Protein AF-D0MW40-F1 (afdb_monomer_lite)

pLDDT: mean 71.04, std 15.35, range [34.25, 92.81]

Secondary structure (DSSP, 8-state):
-------EEEEEE-HHHH---SEEE--TTS-SSPPSTTSPPPSS-TTEE-TT-EEEEEE-EEEEEEEGGGSHHHHHHHHHHHHSTTSS----TT---HHHHHHHHT-PPPPHHHHHHHHHHHHHHHHHHHHHHHHHHHHHHH----TT-TTS-HHHHHHHHHHHHHHHTS-TTHHHHHHHHHHHHHT--S--EEE--HHHHTSSEEEEEP-TT-HHHHHHHHT-

Radius of gyration: 28.5 Å; chains: 1; bounding box: 68×59×79 Å

InterPro domains:
  IPR008250 P-type ATPase, A domain superfamily [SSF81653] (9-79)
  IPR023298 P-type ATPase, transmembrane domain superfamily [SSF81665] (104-187)
  IPR059000 P-type ATPase, A domain [PF00122] (11-81)

Organism: Phytophthora infestans (strain T30-4) (NCBI:txid403677)

Foldseek 3Di:
DQPAWDWFQWWKQPCVQPVDRDIQTADCPFDPDPDDDDDPDDSDGSQKDAFPIATPDTWGKFFFLDAALRGPVNVVVVVVCVVVVPPDDPDDPPPPDVVVVVVVVPPPPQDPVSVVLVVVQVVQLVVLVVVLVVQLVVQVVVLDCDPPDNPDPSNVVSNVVSVVSSVVSRPPCSVVVVVVVVVVVVPPLDGDMDIDHNVVSNGRTMTGGHHSPCPPVSS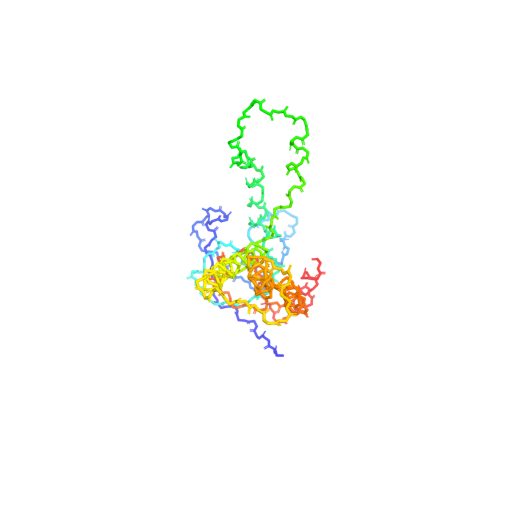VSSVD

Sequence (224 aa):
MTVRSRCVDLKCNEMLLTGDSEDVPKKYNAPIHPAGAGKPAKLTASNMVFSSTTITAGNARGIVVETGMNTRVGSIAALLQAKSGTDASAENKWTRNPLGGCIAKHRPKLTPLQRALHSIEYVMGLIAVGVAILVFIVGMIRGNEDPRHPDRPTCLTMIMAAVSVAVSAVPKGLPMVVTICLSSGMHADKPLYLTISDSVLQGNVLVALCHDDYQPELTNMCSR

Structure (mmCIF, N/CA/C/O backbone):
data_AF-D0MW40-F1
#
_entry.id   AF-D0MW40-F1
#
loop_
_atom_site.group_PDB
_atom_site.id
_atom_site.type_symbol
_atom_site.label_atom_id
_atom_site.label_alt_id
_atom_site.label_comp_id
_atom_site.label_asym_id
_atom_site.label_entity_id
_atom_site.label_seq_id
_atom_site.pdbx_PDB_ins_code
_atom_site.Cartn_x
_atom_site.Cartn_y
_atom_site.Cartn_z
_atom_site.occupancy
_atom_site.B_iso_or_equiv
_atom_site.auth_seq_id
_atom_site.auth_comp_id
_atom_site.auth_asym_id
_atom_site.auth_atom_id
_atom_site.pdbx_PDB_model_num
ATOM 1 N N . MET A 1 1 ? 18.114 -21.149 -3.984 1.00 36.22 1 MET A N 1
ATOM 2 C CA . MET A 1 1 ? 17.113 -21.321 -5.059 1.00 36.22 1 MET A CA 1
ATOM 3 C C . MET A 1 1 ? 17.613 -20.509 -6.243 1.00 36.22 1 MET A C 1
ATOM 5 O O . MET A 1 1 ? 17.546 -19.291 -6.191 1.00 36.22 1 MET A O 1
ATOM 9 N N . THR A 1 2 ? 18.249 -21.151 -7.223 1.00 37.53 2 THR A N 1
ATOM 10 C CA . THR A 1 2 ? 18.893 -20.469 -8.357 1.00 37.53 2 THR A CA 1
ATOM 11 C C . THR A 1 2 ? 17.808 -19.901 -9.269 1.00 37.53 2 THR A C 1
ATOM 13 O O . THR A 1 2 ? 17.129 -20.641 -9.983 1.00 37.53 2 THR A O 1
ATOM 16 N N . VAL A 1 3 ? 17.565 -18.594 -9.178 1.00 46.62 3 VAL A N 1
ATOM 17 C CA . VAL A 1 3 ? 16.609 -17.901 -10.041 1.00 46.62 3 VAL A CA 1
ATOM 18 C C . VAL A 1 3 ? 17.276 -17.750 -11.400 1.00 46.62 3 VAL A C 1
ATOM 20 O O . VAL A 1 3 ? 18.003 -16.794 -11.592 1.00 46.62 3 VAL A O 1
ATOM 23 N N . ARG A 1 4 ? 17.032 -18.678 -12.336 1.00 49.88 4 ARG A N 1
ATOM 24 C CA . ARG A 1 4 ? 17.406 -18.466 -13.744 1.00 49.88 4 ARG A CA 1
ATOM 25 C C . ARG A 1 4 ? 16.769 -17.166 -14.222 1.00 49.88 4 ARG A C 1
ATOM 27 O O . ARG A 1 4 ? 15.532 -17.096 -14.318 1.00 49.88 4 ARG A O 1
ATOM 34 N N . SER A 1 5 ? 17.587 -16.159 -14.508 1.00 54.47 5 SER A N 1
ATOM 35 C CA . SER A 1 5 ? 17.140 -14.986 -15.246 1.00 54.47 5 SER A CA 1
ATOM 36 C C . SER A 1 5 ? 16.538 -15.435 -16.580 1.00 54.47 5 SER A C 1
ATOM 38 O O . SER A 1 5 ? 17.186 -16.073 -17.407 1.00 54.47 5 SER A O 1
ATOM 40 N N . ARG A 1 6 ? 15.251 -15.146 -16.773 1.00 64.19 6 ARG A N 1
ATOM 41 C CA . ARG A 1 6 ? 14.551 -15.328 -18.046 1.00 64.19 6 ARG A CA 1
ATOM 42 C C . ARG A 1 6 ? 14.115 -13.950 -18.495 1.00 64.19 6 ARG A C 1
ATOM 44 O O . ARG A 1 6 ? 13.109 -13.475 -17.990 1.00 64.19 6 ARG A O 1
ATOM 51 N N . CYS A 1 7 ? 14.880 -13.320 -19.381 1.00 69.75 7 CYS A N 1
ATOM 52 C CA . CYS A 1 7 ? 14.456 -12.165 -20.167 1.00 69.75 7 CYS A CA 1
ATOM 53 C C . CYS A 1 7 ? 14.402 -12.617 -21.627 1.00 69.75 7 CYS A C 1
ATOM 55 O O . CYS A 1 7 ? 15.442 -12.832 -22.245 1.00 69.75 7 CYS A O 1
ATOM 57 N N . VAL A 1 8 ? 13.195 -12.817 -22.147 1.00 81.75 8 VAL A N 1
ATOM 58 C CA . VAL A 1 8 ? 12.945 -13.344 -23.493 1.00 81.75 8 VAL A CA 1
ATOM 59 C C . VAL A 1 8 ? 12.174 -12.288 -24.269 1.00 81.75 8 VAL A C 1
ATOM 61 O O . VAL A 1 8 ? 11.034 -11.998 -23.911 1.00 81.75 8 VAL A O 1
ATOM 64 N N . ASP A 1 9 ? 12.826 -11.697 -25.275 1.00 85.06 9 ASP A N 1
ATOM 65 C CA . ASP A 1 9 ? 12.270 -10.705 -26.210 1.00 85.06 9 ASP A CA 1
ATOM 66 C C . ASP A 1 9 ? 11.448 -9.581 -25.558 1.00 85.06 9 ASP A C 1
ATOM 68 O O . ASP A 1 9 ? 10.441 -9.132 -26.107 1.00 85.06 9 ASP A O 1
ATOM 72 N N . LEU A 1 10 ? 11.875 -9.120 -24.374 1.00 87.62 10 LEU A N 1
ATOM 73 C CA . LEU A 1 10 ? 11.166 -8.077 -23.640 1.00 87.62 10 LEU A CA 1
ATOM 74 C C . LEU A 1 10 ? 11.204 -6.754 -24.413 1.00 87.62 10 LEU A C 1
ATOM 76 O O . LEU A 1 10 ? 12.279 -6.229 -24.722 1.00 87.62 10 LEU A O 1
ATOM 80 N N . LYS A 1 11 ? 10.026 -6.192 -24.666 1.00 89.69 11 LYS A N 1
ATOM 81 C CA . LYS A 1 11 ? 9.832 -4.860 -25.238 1.00 89.69 11 LYS A CA 1
ATOM 82 C C . LYS A 1 11 ? 8.884 -4.067 -24.357 1.00 89.69 11 LYS A C 1
ATOM 84 O O . LYS A 1 11 ? 7.898 -4.607 -23.851 1.00 89.69 11 LYS A O 1
ATOM 89 N N . CYS A 1 12 ? 9.202 -2.793 -24.174 1.00 88.38 12 CYS A N 1
ATOM 90 C CA . CYS A 1 12 ? 8.393 -1.882 -23.383 1.00 88.38 12 CYS A CA 1
ATOM 91 C C . CYS A 1 12 ? 8.125 -0.606 -24.174 1.00 88.38 12 CYS A C 1
ATOM 93 O O . CYS A 1 12 ? 9.036 -0.057 -24.794 1.00 88.38 12 CYS A O 1
ATOM 95 N N . ASN A 1 13 ? 6.896 -0.115 -24.089 1.00 89.19 13 ASN A N 1
ATOM 96 C CA . ASN A 1 13 ? 6.525 1.207 -24.552 1.00 89.19 13 ASN A CA 1
ATOM 97 C C . ASN A 1 13 ? 6.800 2.222 -23.434 1.00 89.19 13 ASN A C 1
ATOM 99 O O . ASN A 1 13 ? 6.290 2.087 -22.315 1.00 89.19 13 ASN A O 1
ATOM 103 N N . GLU A 1 14 ? 7.634 3.220 -23.732 1.00 88.25 14 GLU A N 1
ATOM 104 C CA . GLU A 1 14 ? 8.100 4.228 -22.771 1.00 88.25 14 GLU A CA 1
ATOM 105 C C . GLU A 1 14 ? 7.503 5.622 -23.021 1.00 88.25 14 GLU A C 1
ATOM 107 O O . GLU A 1 14 ? 8.021 6.615 -22.503 1.00 88.25 14 GLU A O 1
ATOM 112 N N . MET A 1 15 ? 6.384 5.701 -23.753 1.00 85.88 15 MET A N 1
ATOM 113 C CA . MET A 1 15 ? 5.737 6.957 -24.159 1.00 85.88 15 MET A CA 1
ATOM 114 C C . MET A 1 15 ? 5.449 7.899 -22.986 1.00 85.88 15 MET A C 1
ATOM 116 O O . MET A 1 15 ? 5.591 9.110 -23.123 1.00 85.88 15 MET A O 1
ATOM 120 N N . LEU A 1 16 ? 5.095 7.370 -21.811 1.00 80.62 16 LEU A N 1
ATOM 121 C CA . LEU A 1 16 ? 4.818 8.197 -20.630 1.00 80.62 16 LEU A CA 1
ATOM 122 C C . LEU A 1 16 ? 6.071 8.852 -20.023 1.00 80.62 16 LEU A C 1
ATOM 124 O O . LEU A 1 16 ? 5.936 9.798 -19.249 1.00 80.62 16 LEU A O 1
ATOM 128 N N . LEU A 1 17 ? 7.274 8.364 -20.345 1.00 76.62 17 LEU A N 1
ATOM 129 C CA . LEU A 1 17 ? 8.539 8.883 -19.814 1.00 76.62 17 LEU A CA 1
ATOM 130 C C . LEU A 1 17 ? 9.335 9.683 -20.842 1.00 76.62 17 LEU A C 1
ATOM 132 O O . LEU A 1 17 ? 9.926 10.699 -20.477 1.00 76.62 17 LEU A O 1
ATOM 136 N N . THR A 1 18 ? 9.400 9.217 -22.090 1.00 80.06 18 THR A N 1
ATOM 137 C CA . THR A 1 18 ? 10.210 9.864 -23.138 1.00 80.06 18 THR A CA 1
ATOM 138 C C . THR A 1 18 ? 9.370 10.611 -24.167 1.00 80.06 18 THR A C 1
ATOM 140 O O . THR A 1 18 ? 9.898 11.485 -24.846 1.00 80.06 18 THR A O 1
ATOM 143 N N . GLY A 1 19 ? 8.066 10.321 -24.254 1.00 82.44 19 GLY A N 1
ATOM 144 C CA . GLY A 1 19 ? 7.181 10.851 -25.293 1.00 82.44 19 GLY A CA 1
ATOM 145 C C . GLY A 1 19 ? 7.237 10.078 -26.613 1.00 82.44 19 GLY A C 1
ATOM 146 O O . GLY A 1 19 ? 6.474 10.395 -27.521 1.00 82.44 19 GLY A O 1
ATOM 147 N N . ASP A 1 20 ? 8.086 9.052 -26.717 1.00 82.62 20 ASP A N 1
ATOM 148 C CA . ASP A 1 20 ? 8.235 8.252 -27.933 1.00 82.62 20 ASP A CA 1
ATOM 149 C C . ASP A 1 20 ? 7.244 7.085 -27.940 1.00 82.62 20 ASP A C 1
ATOM 151 O O . ASP A 1 20 ? 7.126 6.344 -26.965 1.00 82.62 20 ASP A O 1
ATOM 155 N N . SER A 1 21 ? 6.534 6.894 -29.053 1.00 85.00 21 SER A N 1
ATOM 156 C CA . SER A 1 21 ? 5.558 5.803 -29.199 1.00 85.00 21 SER A CA 1
ATOM 157 C C . SER A 1 21 ? 6.180 4.474 -29.638 1.00 85.00 21 SER A C 1
ATOM 159 O O . SER A 1 21 ? 5.470 3.471 -29.690 1.00 85.00 21 SER A O 1
ATOM 161 N N . GLU A 1 22 ? 7.472 4.458 -29.981 1.00 88.56 22 GLU A N 1
ATOM 162 C CA . GLU A 1 22 ? 8.166 3.249 -30.421 1.00 88.56 22 GLU A CA 1
ATOM 163 C C . GLU A 1 22 ? 8.507 2.318 -29.256 1.00 88.56 22 GLU A C 1
ATOM 165 O O . GLU A 1 22 ? 8.956 2.731 -28.184 1.00 88.56 22 GLU A O 1
ATOM 170 N N . ASP A 1 23 ? 8.349 1.022 -29.509 1.00 89.19 23 ASP A N 1
ATOM 171 C CA . ASP A 1 23 ? 8.671 -0.012 -28.542 1.00 89.19 23 ASP A CA 1
ATOM 172 C C . ASP A 1 23 ? 10.182 -0.169 -28.377 1.00 89.19 23 ASP A C 1
ATOM 174 O O . ASP A 1 23 ? 10.921 -0.489 -29.314 1.00 89.19 23 ASP A O 1
ATOM 178 N N . VAL A 1 24 ? 10.645 -0.026 -27.138 1.00 87.62 24 VAL A N 1
ATOM 179 C CA . VAL A 1 24 ? 12.058 -0.112 -26.793 1.00 87.62 24 VAL A CA 1
ATOM 180 C C . VAL A 1 24 ? 12.403 -1.545 -26.370 1.00 87.62 24 VAL A C 1
ATOM 182 O O . VAL A 1 24 ? 11.892 -2.024 -25.352 1.00 87.62 24 VAL A O 1
ATOM 185 N N . PRO A 1 25 ? 13.311 -2.242 -27.084 1.00 88.19 25 PRO A N 1
ATOM 186 C CA . PRO A 1 25 ? 13.763 -3.565 -26.679 1.00 88.19 25 PRO A CA 1
ATOM 187 C C . PRO A 1 25 ? 14.659 -3.477 -25.443 1.00 88.19 25 PRO A C 1
ATOM 189 O O . PRO A 1 25 ? 15.574 -2.648 -25.357 1.00 88.19 25 PRO A O 1
ATOM 192 N N . LYS A 1 26 ? 14.418 -4.378 -24.497 1.00 87.00 26 LYS A N 1
ATOM 193 C CA . LYS A 1 26 ? 15.118 -4.443 -23.221 1.00 87.00 26 LYS A CA 1
ATOM 194 C C . LYS A 1 26 ? 16.080 -5.624 -23.186 1.00 87.00 26 LYS A C 1
ATOM 196 O O . LYS A 1 26 ? 15.771 -6.721 -23.645 1.00 87.00 26 LYS A O 1
ATOM 201 N N . LYS A 1 27 ? 17.284 -5.384 -22.665 1.00 82.12 27 LYS A N 1
ATOM 202 C CA . LYS A 1 27 ? 18.387 -6.352 -22.650 1.00 82.12 27 LYS A CA 1
ATOM 203 C C . LYS A 1 27 ? 18.992 -6.425 -21.260 1.00 82.12 27 LYS A C 1
ATOM 205 O O . LYS A 1 27 ? 19.479 -5.422 -20.751 1.00 82.12 27 LYS A O 1
ATOM 210 N N . TYR A 1 28 ? 19.033 -7.624 -20.692 1.00 74.56 28 TYR A N 1
ATOM 211 C CA . TYR A 1 28 ? 19.645 -7.862 -19.385 1.00 74.56 28 TYR A CA 1
ATOM 212 C C . TYR A 1 28 ? 21.162 -7.594 -19.375 1.00 74.56 28 TYR A C 1
ATOM 214 O O . TYR A 1 28 ? 21.696 -7.177 -18.359 1.00 74.56 28 TYR A O 1
ATOM 222 N N . ASN A 1 29 ? 21.852 -7.796 -20.506 1.00 71.12 29 ASN A N 1
ATOM 223 C CA . ASN A 1 29 ? 23.312 -7.655 -20.621 1.00 71.12 29 ASN A CA 1
ATOM 224 C C . ASN A 1 29 ? 23.761 -6.257 -21.087 1.00 71.12 29 ASN A C 1
ATOM 226 O O . ASN A 1 29 ? 24.863 -6.087 -21.603 1.00 71.12 29 ASN A O 1
ATOM 230 N N . ALA A 1 30 ? 22.886 -5.250 -21.021 1.00 69.69 30 ALA A N 1
ATOM 231 C CA . ALA A 1 30 ? 23.323 -3.888 -21.304 1.00 69.69 30 ALA A CA 1
ATOM 232 C C . ALA A 1 30 ? 24.054 -3.317 -20.071 1.00 69.69 30 ALA A C 1
ATOM 234 O O . ALA A 1 30 ? 23.630 -3.587 -18.945 1.00 69.69 30 ALA A O 1
ATOM 235 N N . PRO A 1 31 ? 25.128 -2.528 -20.254 1.00 64.19 31 PRO A N 1
ATOM 236 C CA . PRO A 1 31 ? 25.822 -1.890 -19.140 1.00 64.19 31 PRO A CA 1
ATOM 237 C C . PRO A 1 31 ? 24.886 -0.938 -18.376 1.00 64.19 31 PRO A C 1
ATOM 239 O O . PRO A 1 31 ? 24.096 -0.211 -18.980 1.00 64.19 31 PRO A O 1
ATOM 242 N N . ILE A 1 32 ? 24.976 -0.958 -17.039 1.00 59.94 32 ILE A N 1
ATOM 243 C CA . ILE A 1 32 ? 24.184 -0.113 -16.118 1.00 59.94 32 ILE A CA 1
ATOM 244 C C . ILE A 1 32 ? 24.583 1.364 -16.241 1.00 59.94 32 ILE A C 1
ATOM 246 O O . ILE A 1 32 ? 23.740 2.249 -16.110 1.00 59.94 32 ILE A O 1
ATOM 250 N N . HIS A 1 33 ? 25.846 1.631 -16.573 1.00 52.84 33 HIS A N 1
ATOM 251 C CA . HIS A 1 33 ? 26.347 2.972 -16.844 1.00 52.84 33 HIS A CA 1
ATOM 252 C C . HIS A 1 33 ? 26.318 3.281 -18.346 1.00 52.84 33 HIS A C 1
ATOM 254 O O . HIS A 1 33 ? 26.606 2.398 -19.161 1.00 52.84 33 HIS A O 1
ATOM 260 N N . PRO A 1 34 ? 25.996 4.527 -18.742 1.00 50.44 34 PRO A N 1
ATOM 261 C CA . PRO A 1 34 ? 26.105 4.936 -20.132 1.00 50.44 34 PRO A CA 1
ATOM 262 C C . PRO A 1 34 ? 27.538 4.713 -20.627 1.00 50.44 34 PRO A C 1
ATOM 264 O O . PRO A 1 34 ? 28.510 4.945 -19.908 1.00 50.44 34 PRO A O 1
ATOM 267 N N . ALA A 1 35 ? 27.643 4.239 -21.870 1.00 44.97 35 ALA A N 1
ATOM 268 C CA . ALA A 1 35 ? 28.902 4.150 -22.595 1.00 44.97 35 ALA A CA 1
ATOM 269 C C . ALA A 1 35 ? 29.667 5.481 -22.481 1.00 44.97 35 ALA A C 1
ATOM 271 O O . ALA A 1 35 ? 29.042 6.539 -22.483 1.00 44.97 35 ALA A O 1
ATOM 272 N N . GLY A 1 36 ? 30.995 5.392 -22.358 1.00 41.66 36 GLY A N 1
ATOM 273 C CA . GLY A 1 36 ? 31.905 6.476 -21.983 1.00 41.66 36 GLY A CA 1
ATOM 274 C C . GLY A 1 36 ? 31.731 7.830 -22.685 1.00 41.66 36 GLY A C 1
ATOM 275 O O . GLY A 1 36 ? 31.009 7.980 -23.669 1.00 41.66 36 GLY A O 1
ATOM 276 N N . ALA A 1 37 ? 32.435 8.821 -22.130 1.00 42.28 37 ALA A N 1
ATOM 277 C CA . ALA A 1 37 ? 32.463 10.230 -22.523 1.00 42.28 37 ALA A CA 1
ATOM 278 C C . ALA A 1 37 ? 32.171 10.475 -24.020 1.00 42.28 37 ALA A C 1
ATOM 280 O O . ALA A 1 37 ? 33.005 10.183 -24.874 1.00 42.28 37 ALA A O 1
ATOM 281 N N . GLY A 1 38 ? 30.987 11.023 -24.331 1.00 49.47 38 GLY A N 1
ATOM 282 C CA . GLY A 1 38 ? 30.670 11.535 -25.672 1.00 49.47 38 GLY A CA 1
ATOM 283 C C . GLY A 1 38 ? 29.328 11.129 -26.292 1.00 49.47 38 GLY A C 1
ATOM 284 O O . GLY A 1 38 ? 29.009 11.634 -27.364 1.00 49.47 38 GLY A O 1
ATOM 285 N N . LYS A 1 39 ? 28.512 10.270 -25.662 1.00 49.66 39 LYS A N 1
ATOM 286 C CA . LYS A 1 39 ? 27.134 9.986 -26.123 1.00 49.66 39 LYS A CA 1
ATOM 287 C C . LYS A 1 39 ? 26.104 10.503 -25.112 1.00 49.66 39 LYS A C 1
ATOM 289 O O . LYS A 1 39 ? 26.329 10.328 -23.914 1.00 49.66 39 LYS A O 1
ATOM 294 N N . PRO A 1 40 ? 24.986 11.123 -25.545 1.00 50.75 40 PRO A N 1
ATOM 295 C CA . PRO A 1 40 ? 23.934 11.527 -24.620 1.00 50.75 40 PRO A CA 1
ATOM 296 C C . PRO A 1 40 ? 23.413 10.282 -23.900 1.00 50.75 40 PRO A C 1
ATOM 298 O O . PRO A 1 40 ? 23.071 9.281 -24.534 1.00 50.75 40 PRO A O 1
ATOM 301 N N . ALA A 1 41 ? 23.402 10.323 -22.567 1.00 57.88 41 ALA A N 1
ATOM 302 C CA . ALA A 1 41 ? 22.846 9.244 -21.768 1.00 57.88 41 ALA A CA 1
ATOM 303 C C . ALA A 1 41 ? 21.377 9.063 -22.168 1.00 57.88 41 ALA A C 1
ATOM 305 O O . ALA A 1 41 ? 20.582 9.999 -22.074 1.00 57.88 41 ALA A O 1
ATOM 306 N N . LYS A 1 42 ? 21.022 7.868 -22.650 1.00 65.38 42 LYS A N 1
ATOM 307 C CA . LYS A 1 42 ? 19.631 7.535 -22.954 1.00 65.38 42 LYS A CA 1
ATOM 308 C C . LYS A 1 42 ? 18.798 7.770 -21.690 1.00 65.38 42 LYS A C 1
ATOM 310 O O . LYS A 1 42 ? 19.174 7.296 -20.616 1.00 65.38 42 LYS A O 1
ATOM 315 N N . LEU A 1 43 ? 17.688 8.502 -21.823 1.00 69.75 43 LEU A N 1
ATOM 316 C CA . LEU A 1 43 ? 16.817 8.867 -20.699 1.00 69.75 43 LEU A CA 1
ATOM 317 C C . LEU A 1 43 ? 16.401 7.622 -19.899 1.00 69.75 43 LEU A C 1
ATOM 319 O O . LEU A 1 43 ? 16.386 7.634 -18.669 1.00 69.75 43 LEU A O 1
ATOM 323 N N . THR A 1 44 ? 16.172 6.518 -20.606 1.00 73.19 44 THR A N 1
ATOM 324 C CA . THR A 1 44 ? 15.845 5.201 -20.068 1.00 73.19 44 THR A CA 1
ATOM 325 C C . THR A 1 44 ? 16.974 4.201 -20.334 1.00 73.19 44 THR A C 1
ATOM 327 O O . THR A 1 44 ? 17.468 4.035 -21.451 1.00 73.19 44 THR A O 1
ATOM 330 N N . ALA A 1 45 ? 17.409 3.495 -19.291 1.00 79.19 45 ALA A N 1
ATOM 331 C CA . ALA A 1 45 ? 18.413 2.447 -19.440 1.00 79.19 45 ALA A CA 1
ATOM 332 C C . ALA A 1 45 ? 17.801 1.213 -20.128 1.00 79.19 45 ALA A C 1
ATOM 334 O O . ALA A 1 45 ? 16.636 0.875 -19.912 1.00 79.19 45 ALA A O 1
ATOM 335 N N . SER A 1 46 ? 18.578 0.523 -20.966 1.00 80.81 46 SER A N 1
ATOM 336 C CA . SER A 1 46 ? 18.074 -0.636 -21.733 1.00 80.81 46 SER A CA 1
ATOM 337 C C . SER A 1 46 ? 17.999 -1.923 -20.902 1.00 80.81 46 SER A C 1
ATOM 339 O O . SER A 1 46 ? 17.309 -2.861 -21.288 1.00 80.81 46 SER A O 1
ATOM 341 N N . ASN A 1 47 ? 18.678 -1.954 -19.757 1.00 79.12 47 ASN A N 1
ATOM 342 C CA . ASN A 1 47 ? 18.666 -3.036 -18.771 1.00 79.12 47 ASN A CA 1
ATOM 343 C C . ASN A 1 47 ? 17.737 -2.767 -17.578 1.00 79.12 47 ASN A C 1
ATOM 345 O O . ASN A 1 47 ? 17.723 -3.546 -16.629 1.00 79.12 47 ASN A O 1
ATOM 349 N N . MET A 1 48 ? 16.960 -1.684 -17.610 1.00 83.12 48 MET A N 1
ATOM 350 C CA . MET A 1 48 ? 15.981 -1.371 -16.572 1.00 83.12 48 MET A CA 1
ATOM 351 C C . MET A 1 48 ? 14.607 -1.133 -17.182 1.00 83.12 48 MET A C 1
ATOM 353 O O . MET A 1 48 ? 14.482 -0.678 -18.323 1.00 83.12 48 MET A O 1
ATOM 357 N N . VAL A 1 49 ? 13.580 -1.419 -16.395 1.00 86.62 49 VAL A N 1
ATOM 358 C CA . VAL A 1 49 ? 12.180 -1.169 -16.711 1.00 86.62 49 VAL A CA 1
ATOM 359 C C . VAL A 1 49 ? 11.639 -0.183 -15.685 1.00 86.62 49 VAL A C 1
ATOM 361 O O . VAL A 1 49 ? 11.808 -0.365 -14.478 1.00 86.62 49 VAL A O 1
ATOM 364 N N . PHE A 1 50 ? 11.044 0.895 -16.184 1.00 84.06 50 PHE A N 1
ATOM 365 C CA . PHE A 1 50 ? 10.600 2.025 -15.379 1.00 84.06 50 PHE A CA 1
ATOM 366 C C . PHE A 1 50 ? 9.111 1.910 -15.059 1.00 84.06 50 PHE A C 1
ATOM 368 O O . PHE A 1 50 ? 8.335 1.392 -15.864 1.00 84.06 50 PHE A O 1
ATOM 375 N N . SER A 1 51 ? 8.712 2.455 -13.909 1.00 81.38 51 SER A N 1
ATOM 376 C CA . SER A 1 51 ? 7.305 2.716 -13.599 1.00 81.38 51 SER A CA 1
ATOM 377 C C . SER A 1 51 ? 6.633 3.470 -14.744 1.00 81.38 51 SER A C 1
ATOM 379 O O . SER A 1 51 ? 7.260 4.321 -15.374 1.00 81.38 51 SER A O 1
ATOM 381 N N . SER A 1 52 ? 5.348 3.202 -14.967 1.00 80.19 52 SER A N 1
ATOM 382 C CA . SER A 1 52 ? 4.534 3.844 -16.007 1.00 80.19 52 SER A CA 1
ATOM 383 C C . SER A 1 52 ? 4.961 3.505 -17.440 1.00 80.19 52 SER A C 1
ATOM 385 O O . SER A 1 52 ? 4.611 4.218 -18.372 1.00 80.19 52 SER A O 1
ATOM 387 N N . THR A 1 53 ? 5.703 2.416 -17.638 1.00 86.19 53 THR A N 1
ATOM 388 C CA . THR A 1 53 ? 5.919 1.822 -18.966 1.00 86.19 53 THR A CA 1
ATOM 389 C C . THR A 1 53 ? 5.015 0.603 -19.129 1.00 86.19 53 THR A C 1
ATOM 391 O O . THR A 1 53 ? 4.641 -0.029 -18.139 1.00 86.19 53 THR A O 1
ATOM 394 N N . THR A 1 54 ? 4.630 0.285 -20.362 1.00 88.50 54 THR A N 1
ATOM 395 C CA . THR A 1 54 ? 3.771 -0.874 -20.662 1.00 88.50 54 THR A CA 1
ATOM 396 C C . THR A 1 54 ? 4.582 -1.928 -21.395 1.00 88.50 54 THR A C 1
ATOM 398 O O . THR A 1 54 ? 5.366 -1.598 -22.284 1.00 88.50 54 THR A O 1
ATOM 401 N N . ILE A 1 55 ? 4.421 -3.195 -21.033 1.00 89.44 55 ILE A N 1
ATOM 402 C CA . ILE A 1 55 ? 5.082 -4.314 -21.703 1.00 89.44 55 ILE A CA 1
ATOM 403 C C . ILE A 1 55 ? 4.307 -4.617 -22.978 1.00 89.44 55 ILE A C 1
ATOM 405 O O . ILE A 1 55 ? 3.122 -4.931 -22.938 1.00 89.44 55 ILE A O 1
ATOM 409 N N . THR A 1 56 ? 4.978 -4.549 -24.121 1.00 88.75 56 THR A N 1
ATOM 410 C CA . THR A 1 56 ? 4.338 -4.816 -25.417 1.00 88.75 56 THR A CA 1
ATOM 411 C C . THR A 1 56 ? 4.637 -6.211 -25.940 1.00 88.75 56 THR A C 1
ATOM 413 O O . THR A 1 56 ? 3.832 -6.782 -26.673 1.00 88.75 56 THR A O 1
ATOM 416 N N . ALA A 1 57 ? 5.768 -6.796 -25.542 1.00 88.88 57 ALA A N 1
ATOM 417 C CA . ALA A 1 57 ? 6.119 -8.169 -25.877 1.00 88.88 57 ALA A CA 1
ATOM 418 C C . ALA A 1 57 ? 7.128 -8.758 -24.887 1.00 88.88 57 ALA A C 1
ATOM 420 O O . ALA A 1 57 ? 7.879 -8.035 -24.230 1.00 88.88 57 ALA A O 1
ATOM 421 N N . GLY A 1 58 ? 7.183 -10.089 -24.850 1.00 88.50 58 GLY A N 1
ATOM 422 C CA . GLY A 1 58 ? 8.189 -10.840 -24.110 1.00 88.50 58 GLY A CA 1
ATOM 423 C C . GLY A 1 58 ? 7.874 -11.029 -22.630 1.00 88.50 58 GLY A C 1
ATOM 424 O O . GLY A 1 58 ? 6.817 -10.656 -22.133 1.00 88.50 58 GLY A O 1
ATOM 425 N N . ASN A 1 59 ? 8.805 -11.666 -21.926 1.00 83.69 59 ASN A N 1
ATOM 426 C CA . ASN A 1 59 ? 8.701 -11.928 -20.493 1.00 83.69 59 ASN A CA 1
ATOM 427 C C . ASN A 1 59 ? 10.055 -11.720 -19.830 1.00 83.69 59 ASN A C 1
ATOM 429 O O . ASN A 1 59 ? 11.082 -12.147 -20.362 1.00 83.69 59 ASN A O 1
ATOM 433 N N . ALA A 1 60 ? 10.054 -11.110 -18.647 1.00 85.06 60 ALA A N 1
ATOM 434 C CA . ALA A 1 60 ? 11.273 -10.863 -17.899 1.00 85.06 60 ALA A CA 1
ATOM 435 C C . ALA A 1 60 ? 11.104 -11.044 -16.391 1.00 85.06 60 ALA A C 1
ATOM 437 O O . ALA A 1 60 ? 10.021 -10.870 -15.833 1.00 85.06 60 ALA A O 1
ATOM 438 N N . ARG A 1 61 ? 12.208 -11.363 -15.718 1.00 82.38 61 ARG A N 1
ATOM 439 C CA . ARG A 1 61 ? 12.339 -11.258 -14.263 1.00 82.38 61 ARG A CA 1
ATOM 440 C C . ARG A 1 61 ? 13.381 -10.209 -13.928 1.00 82.38 61 ARG A C 1
ATOM 442 O O . ARG A 1 61 ? 14.396 -10.098 -14.617 1.00 82.38 61 ARG A O 1
ATOM 449 N N . GLY A 1 62 ? 13.135 -9.473 -12.857 1.00 79.44 62 GLY A N 1
ATOM 450 C CA . GLY A 1 62 ? 14.036 -8.425 -12.415 1.00 79.44 62 GLY A CA 1
ATOM 451 C C . GLY A 1 62 ? 14.029 -8.250 -10.908 1.00 79.44 62 GLY A C 1
ATOM 452 O O . GLY A 1 62 ? 13.183 -8.804 -10.202 1.00 79.44 62 GLY A O 1
ATOM 453 N N . ILE A 1 63 ? 15.013 -7.494 -10.443 1.00 79.44 63 ILE A N 1
ATOM 454 C CA . ILE A 1 63 ? 15.154 -7.084 -9.051 1.00 79.44 63 ILE A CA 1
ATOM 455 C C . ILE A 1 63 ? 14.640 -5.656 -8.945 1.00 79.44 63 ILE A C 1
ATOM 457 O O . ILE A 1 63 ? 14.980 -4.798 -9.765 1.00 79.44 63 ILE A O 1
ATOM 461 N N . VAL A 1 64 ? 13.820 -5.401 -7.933 1.00 80.56 64 VAL A N 1
ATOM 462 C CA . VAL A 1 64 ? 13.421 -4.038 -7.590 1.00 80.56 64 VAL A CA 1
ATOM 463 C C . VAL A 1 64 ? 14.626 -3.297 -7.015 1.00 80.56 64 VAL A C 1
ATOM 465 O O . VAL A 1 64 ? 15.133 -3.680 -5.964 1.00 80.56 64 VAL A O 1
ATOM 468 N N . VAL A 1 65 ? 15.075 -2.250 -7.708 1.00 74.94 65 VAL A N 1
ATOM 469 C CA . VAL A 1 65 ? 16.221 -1.423 -7.290 1.00 74.94 65 VAL A CA 1
ATOM 470 C C . VAL A 1 65 ? 15.783 -0.148 -6.575 1.00 74.94 65 VAL A C 1
ATOM 472 O O . VAL A 1 65 ? 16.443 0.269 -5.634 1.00 74.94 65 VAL A O 1
ATOM 475 N N . GLU A 1 66 ? 14.644 0.441 -6.953 1.00 77.62 66 GLU A N 1
ATOM 476 C CA . GLU A 1 66 ? 14.086 1.626 -6.286 1.00 77.62 66 GLU A CA 1
ATOM 477 C C . GLU A 1 66 ? 12.555 1.538 -6.227 1.00 77.62 66 GLU A C 1
ATOM 479 O O . GLU A 1 66 ? 11.911 0.982 -7.122 1.00 77.62 66 GLU A O 1
ATOM 484 N N . THR A 1 67 ? 11.948 2.125 -5.192 1.00 81.44 67 THR A N 1
ATOM 485 C CA . THR A 1 67 ? 10.486 2.243 -5.060 1.00 81.44 67 THR A CA 1
ATOM 486 C C . THR A 1 67 ? 10.073 3.637 -4.591 1.00 81.44 67 THR A C 1
ATOM 488 O O . THR A 1 67 ? 10.849 4.374 -3.978 1.00 81.44 67 THR A O 1
ATOM 491 N N . GLY A 1 68 ? 8.832 4.020 -4.891 1.00 81.38 68 GLY A N 1
ATOM 492 C CA . GLY A 1 68 ? 8.237 5.272 -4.438 1.00 81.38 68 GLY A CA 1
ATOM 493 C C . GLY A 1 68 ? 8.958 6.509 -4.978 1.00 81.38 68 GLY A C 1
ATOM 494 O O . GLY A 1 68 ? 9.299 6.584 -6.158 1.00 81.38 68 GLY A O 1
ATOM 495 N N . MET A 1 69 ? 9.169 7.502 -4.108 1.00 79.12 69 MET A N 1
ATOM 496 C CA . MET A 1 69 ? 9.760 8.796 -4.482 1.00 79.12 69 MET A CA 1
ATOM 497 C C . MET A 1 69 ? 11.253 8.727 -4.828 1.00 79.12 69 MET A C 1
ATOM 499 O O . MET A 1 69 ? 11.755 9.643 -5.473 1.00 79.12 69 MET A O 1
ATOM 503 N N . ASN A 1 70 ? 11.935 7.640 -4.455 1.00 73.94 70 ASN A N 1
ATOM 504 C CA . ASN A 1 70 ? 13.339 7.424 -4.807 1.00 73.94 70 ASN A CA 1
ATOM 505 C C . ASN A 1 70 ? 13.513 7.067 -6.288 1.00 73.94 70 ASN A C 1
ATOM 507 O O . ASN A 1 70 ? 14.590 7.258 -6.833 1.00 73.94 70 ASN A O 1
ATOM 511 N N . THR A 1 71 ? 12.454 6.602 -6.960 1.00 80.38 71 THR A N 1
ATOM 512 C CA . THR A 1 71 ? 12.502 6.359 -8.405 1.00 80.38 71 THR A CA 1
ATOM 513 C C . THR A 1 71 ? 12.589 7.675 -9.182 1.00 80.38 71 THR A C 1
ATOM 515 O O . THR A 1 71 ? 12.111 8.723 -8.735 1.00 80.38 71 THR A O 1
ATOM 518 N N . ARG A 1 72 ? 13.097 7.623 -10.419 1.00 75.00 72 ARG A N 1
ATOM 519 C CA . ARG A 1 72 ? 13.104 8.793 -11.321 1.00 75.00 72 ARG A CA 1
ATOM 520 C C . ARG A 1 72 ? 11.712 9.383 -11.569 1.00 75.00 72 ARG A C 1
ATOM 522 O O . ARG A 1 72 ? 11.556 10.601 -11.547 1.00 75.00 72 ARG A O 1
ATOM 529 N N . VAL A 1 73 ? 10.701 8.535 -11.757 1.00 81.56 73 VAL A N 1
ATOM 530 C CA . VAL A 1 73 ? 9.306 8.974 -11.949 1.00 81.56 73 VAL A CA 1
ATOM 531 C C . VAL A 1 73 ? 8.761 9.604 -10.666 1.00 81.56 73 VAL A C 1
ATOM 533 O O . VAL A 1 73 ? 8.141 10.666 -10.712 1.00 81.56 73 VAL A O 1
ATOM 536 N N . GLY A 1 74 ? 9.060 9.009 -9.509 1.00 81.19 74 GLY A N 1
ATOM 537 C CA . GLY A 1 74 ? 8.723 9.554 -8.197 1.00 81.19 74 GLY A CA 1
ATOM 538 C C . GLY A 1 74 ? 9.367 10.913 -7.919 1.00 81.19 74 GLY A C 1
ATOM 539 O O . GLY A 1 74 ? 8.688 11.824 -7.453 1.00 81.19 74 GLY A O 1
ATOM 540 N N . SER A 1 75 ? 10.636 11.094 -8.283 1.00 78.25 75 SER A N 1
ATOM 541 C CA . SER A 1 75 ? 11.341 12.375 -8.152 1.00 78.25 75 SER A CA 1
ATOM 542 C C . SER A 1 75 ? 10.702 13.468 -9.015 1.00 78.25 75 SER A C 1
ATOM 544 O O . SER A 1 75 ? 10.497 14.586 -8.544 1.00 78.25 75 SER A O 1
ATOM 546 N N . ILE A 1 76 ? 10.302 13.146 -10.251 1.00 80.19 76 ILE A N 1
ATOM 547 C CA . ILE A 1 76 ? 9.562 14.080 -11.118 1.00 80.19 76 ILE A CA 1
ATOM 548 C C . ILE A 1 76 ? 8.191 14.405 -10.511 1.00 80.19 76 ILE A C 1
ATOM 550 O O . ILE A 1 76 ? 7.816 15.575 -10.432 1.00 80.19 76 ILE A O 1
ATOM 554 N N . ALA A 1 77 ? 7.461 13.399 -10.023 1.00 79.25 77 ALA A N 1
ATOM 555 C CA . ALA A 1 77 ? 6.176 13.601 -9.360 1.00 79.25 77 ALA A CA 1
ATOM 556 C C . ALA A 1 77 ? 6.303 14.483 -8.104 1.00 79.25 77 ALA A C 1
ATOM 558 O O . ALA A 1 77 ? 5.458 15.349 -7.881 1.00 79.25 77 ALA A O 1
ATOM 559 N N . ALA A 1 78 ? 7.370 14.323 -7.318 1.00 78.56 78 ALA A N 1
ATOM 560 C CA . ALA A 1 78 ? 7.658 15.165 -6.160 1.00 78.56 78 ALA A CA 1
ATOM 561 C C . ALA A 1 78 ? 7.937 16.622 -6.563 1.00 78.56 78 ALA A C 1
ATOM 563 O O . ALA A 1 78 ? 7.419 17.541 -5.928 1.00 78.56 78 ALA A O 1
ATOM 564 N N . LEU A 1 79 ? 8.690 16.845 -7.645 1.00 79.44 79 LEU A N 1
ATOM 565 C CA . LEU A 1 79 ? 8.937 18.186 -8.187 1.00 79.44 79 LEU A CA 1
ATOM 566 C C . LEU A 1 79 ? 7.652 18.841 -8.716 1.00 79.44 79 LEU A C 1
ATOM 568 O O . LEU A 1 79 ? 7.422 20.028 -8.476 1.00 79.44 79 LEU A O 1
ATOM 572 N N . LEU A 1 80 ? 6.785 18.075 -9.384 1.00 77.62 80 LEU A N 1
ATOM 573 C CA . LEU A 1 80 ? 5.482 18.561 -9.844 1.00 77.62 80 LEU A CA 1
ATOM 574 C C . LEU A 1 80 ? 4.562 18.903 -8.669 1.00 77.62 80 LEU A C 1
ATOM 576 O O . LEU A 1 80 ? 3.959 19.970 -8.677 1.00 77.62 80 LEU A O 1
ATOM 580 N N . GLN A 1 81 ? 4.518 18.066 -7.630 1.00 73.19 81 GLN A N 1
ATOM 581 C CA . GLN A 1 81 ? 3.736 18.322 -6.415 1.00 73.19 81 GLN A CA 1
ATOM 582 C C . GLN A 1 81 ? 4.262 19.515 -5.608 1.00 73.19 81 GLN A C 1
ATOM 584 O O . GLN A 1 81 ? 3.475 20.271 -5.040 1.00 73.19 81 GLN A O 1
ATOM 589 N N . ALA A 1 82 ? 5.582 19.717 -5.570 1.00 65.25 82 ALA A N 1
ATOM 590 C CA . ALA A 1 82 ? 6.189 20.896 -4.957 1.00 65.25 82 ALA A CA 1
ATOM 591 C C . ALA A 1 82 ? 5.800 22.186 -5.698 1.00 65.25 82 ALA A C 1
ATOM 593 O O . ALA A 1 82 ? 5.656 23.236 -5.074 1.00 65.25 82 ALA A O 1
ATOM 594 N N . LYS A 1 83 ? 5.580 22.099 -7.016 1.00 54.91 83 LYS A N 1
ATOM 595 C CA . LYS A 1 83 ? 5.150 23.221 -7.859 1.00 54.91 83 LYS A CA 1
ATOM 596 C C . LYS A 1 83 ? 3.630 23.418 -7.874 1.00 54.91 83 LYS A C 1
ATOM 598 O O . LYS A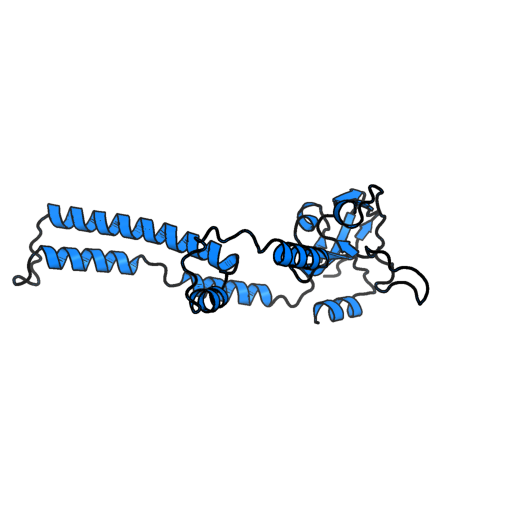 1 83 ? 3.176 24.551 -7.968 1.00 54.91 83 LYS A O 1
ATOM 603 N N . SER A 1 84 ? 2.850 22.347 -7.728 1.00 44.22 84 SER A N 1
ATOM 604 C CA . SER A 1 84 ? 1.384 22.382 -7.621 1.00 44.22 84 SER A CA 1
ATOM 605 C C . SER A 1 84 ? 0.886 22.568 -6.180 1.00 44.22 84 SER A C 1
ATOM 607 O O . SER A 1 84 ? -0.315 22.550 -5.923 1.00 44.22 84 SER A O 1
ATOM 609 N N . GLY A 1 85 ? 1.791 22.779 -5.221 1.00 45.38 85 GLY A N 1
ATOM 610 C CA . GLY A 1 85 ? 1.493 23.062 -3.816 1.00 45.38 85 GLY A CA 1
ATOM 611 C C . GLY A 1 85 ? 0.916 24.456 -3.544 1.00 45.38 85 GLY A C 1
ATOM 612 O O . GLY A 1 85 ? 1.053 24.950 -2.428 1.00 45.38 85 GLY A O 1
ATOM 613 N N . THR A 1 86 ? 0.296 25.102 -4.535 1.00 37.81 86 THR A N 1
ATOM 614 C CA . THR A 1 86 ? -0.516 26.311 -4.327 1.00 37.81 86 THR A CA 1
ATOM 615 C C . THR A 1 86 ? -2.003 25.996 -4.125 1.00 37.81 86 THR A C 1
ATOM 617 O O . THR A 1 86 ? -2.723 26.874 -3.670 1.00 37.81 86 THR A O 1
ATOM 620 N N . ASP A 1 87 ? -2.460 24.748 -4.300 1.00 39.28 87 ASP A N 1
ATOM 621 C CA . ASP A 1 87 ? -3.902 24.448 -4.266 1.00 39.28 87 ASP A CA 1
ATOM 622 C C . ASP A 1 87 ? -4.283 23.400 -3.210 1.00 39.28 87 ASP A C 1
ATOM 624 O O . ASP A 1 87 ? -4.803 22.324 -3.496 1.00 39.28 87 ASP A O 1
ATOM 628 N N . ALA A 1 88 ? -4.029 23.734 -1.944 1.00 41.97 88 ALA A N 1
ATOM 629 C CA . ALA A 1 88 ? -4.752 23.167 -0.803 1.00 41.97 88 ALA A CA 1
ATOM 630 C C . ALA A 1 88 ? -4.786 24.162 0.369 1.00 41.97 88 ALA A C 1
ATOM 632 O O . ALA A 1 88 ? -4.412 23.827 1.490 1.00 41.97 88 ALA A O 1
ATOM 633 N N . SER A 1 89 ? -5.203 25.403 0.105 1.00 36.25 89 SER A N 1
ATOM 634 C CA . SER A 1 89 ? -5.762 26.270 1.144 1.00 36.25 89 SER A CA 1
ATOM 635 C C . SER A 1 89 ? -6.649 27.346 0.518 1.00 36.25 89 SER A C 1
ATOM 637 O O . SER A 1 89 ? -6.217 28.462 0.236 1.00 36.25 89 SER A O 1
ATOM 639 N N . ALA A 1 90 ? -7.923 27.015 0.308 1.00 44.03 90 ALA A N 1
ATOM 640 C CA . ALA A 1 90 ? -8.974 28.022 0.357 1.00 44.03 90 ALA A CA 1
ATOM 641 C C . ALA A 1 90 ? -9.130 28.462 1.826 1.00 44.03 90 ALA A C 1
ATOM 643 O O . ALA A 1 90 ? -10.087 28.100 2.501 1.00 44.03 90 ALA A O 1
ATOM 644 N N . GLU A 1 91 ? -8.144 29.195 2.337 1.00 40.38 91 GLU A N 1
ATOM 645 C CA . GLU A 1 91 ? -8.172 29.833 3.650 1.00 40.38 91 GLU A CA 1
ATOM 646 C C . GLU A 1 91 ? -8.117 31.342 3.389 1.00 40.38 91 GLU A C 1
ATOM 648 O O . GLU A 1 91 ? -7.093 31.916 3.014 1.00 40.38 91 GLU A O 1
ATOM 653 N N . ASN A 1 92 ? -9.310 31.945 3.423 1.00 45.22 92 ASN A N 1
ATOM 654 C CA . ASN A 1 92 ? -9.572 33.350 3.722 1.00 45.22 92 ASN A CA 1
ATOM 655 C C . ASN A 1 92 ? -8.314 34.195 4.009 1.00 45.22 92 ASN A C 1
ATOM 657 O O . ASN A 1 92 ? -7.768 34.228 5.108 1.00 45.22 92 ASN A O 1
ATOM 661 N N . LYS A 1 93 ? -7.939 34.988 3.000 1.00 44.69 93 LYS A N 1
ATOM 662 C CA . LYS A 1 93 ? -6.797 35.919 2.923 1.00 44.69 93 LYS A CA 1
ATOM 663 C C . LYS A 1 93 ? -6.647 36.912 4.100 1.00 44.69 93 LYS A C 1
ATOM 665 O O . LYS A 1 93 ? -5.646 37.623 4.147 1.00 44.69 93 LYS A O 1
ATOM 670 N N . TRP A 1 94 ? -7.618 36.984 5.017 1.00 46.38 94 TRP A N 1
ATOM 671 C CA . TRP A 1 94 ? -7.712 37.967 6.104 1.00 46.38 94 TRP A CA 1
ATOM 672 C C . TRP A 1 94 ? -7.130 37.493 7.449 1.00 46.38 94 TRP A C 1
ATOM 674 O O . TRP A 1 94 ? -6.668 38.317 8.231 1.00 46.38 94 TRP A O 1
ATOM 684 N N . THR A 1 95 ? -7.059 36.187 7.732 1.00 53.75 95 THR A N 1
ATOM 685 C CA . THR A 1 95 ? -6.524 35.670 9.010 1.00 53.75 95 THR A CA 1
ATOM 686 C C . THR A 1 95 ? -5.052 35.280 8.899 1.00 53.75 95 THR A C 1
ATOM 688 O O . THR A 1 95 ? -4.657 34.167 9.230 1.00 53.75 95 THR A O 1
ATOM 691 N N . ARG A 1 96 ? -4.195 36.198 8.437 1.00 53.34 96 ARG A N 1
ATOM 692 C CA . ARG A 1 96 ? -2.739 36.013 8.546 1.00 53.34 96 ARG A CA 1
ATOM 693 C C . ARG A 1 96 ? -2.292 36.374 9.960 1.00 53.34 96 ARG A C 1
ATOM 695 O O . ARG A 1 96 ? -1.770 37.460 10.189 1.00 53.34 96 ARG A O 1
ATOM 702 N N . ASN A 1 97 ? -2.475 35.463 10.911 1.00 61.47 97 ASN A N 1
ATOM 703 C CA . ASN A 1 97 ? -1.640 35.498 12.105 1.00 61.47 97 ASN A CA 1
ATOM 704 C C . ASN A 1 97 ? -0.253 34.928 11.728 1.00 61.47 97 ASN A C 1
ATOM 706 O O . ASN A 1 97 ? -0.161 33.865 11.111 1.00 61.47 97 ASN A O 1
ATOM 710 N N . PRO A 1 98 ? 0.856 35.606 12.070 1.00 61.59 98 PRO A N 1
ATOM 711 C CA . PRO A 1 98 ? 2.202 35.140 11.718 1.00 61.59 98 PRO A CA 1
ATOM 712 C C . PRO A 1 98 ? 2.547 33.774 12.340 1.00 61.59 98 PRO A C 1
ATOM 714 O O . PRO A 1 98 ? 3.474 33.107 11.891 1.00 61.59 98 PRO A O 1
ATOM 717 N N . LEU A 1 99 ? 1.769 33.319 13.329 1.00 59.28 99 LEU A N 1
ATOM 718 C CA . LEU A 1 99 ? 1.894 31.995 13.933 1.00 59.28 99 LEU A CA 1
ATOM 719 C C . LEU A 1 99 ? 1.209 30.871 13.130 1.00 59.28 99 LEU A C 1
ATOM 721 O O . LEU A 1 99 ? 1.643 29.725 13.236 1.00 59.28 99 LEU A O 1
ATOM 725 N N . GLY A 1 100 ? 0.195 31.153 12.301 1.00 56.22 100 GLY A N 1
ATOM 726 C CA . GLY A 1 100 ? -0.549 30.119 11.564 1.00 56.22 100 GLY A CA 1
ATOM 727 C C . GLY A 1 100 ? 0.315 29.361 10.552 1.00 56.22 100 GLY A C 1
ATOM 728 O O . GLY A 1 100 ? 0.258 28.133 10.471 1.00 56.22 100 GLY A O 1
ATOM 729 N N . GLY A 1 101 ? 1.212 30.072 9.858 1.00 57.81 101 GLY A N 1
ATOM 730 C CA . GLY A 1 101 ? 2.149 29.471 8.900 1.00 57.81 101 GLY A CA 1
ATOM 731 C C . GLY A 1 101 ? 3.206 28.568 9.551 1.00 57.81 101 GLY A C 1
ATOM 732 O O . GLY A 1 101 ? 3.574 27.534 8.992 1.00 57.81 101 GLY A O 1
ATOM 733 N N . CYS A 1 102 ? 3.657 28.908 10.762 1.00 58.28 102 CYS A N 1
ATOM 734 C CA . CYS A 1 102 ? 4.636 28.114 11.512 1.00 58.28 102 CYS A CA 1
ATOM 735 C C . CYS A 1 102 ? 4.025 26.823 12.084 1.00 58.28 102 CYS A C 1
ATOM 737 O O . CYS A 1 102 ? 4.700 25.790 12.122 1.00 58.28 102 CYS A O 1
ATOM 739 N N . ILE A 1 103 ? 2.741 26.861 12.466 1.00 57.78 103 ILE A N 1
ATOM 740 C CA . ILE A 1 103 ? 1.988 25.697 12.961 1.00 57.78 103 ILE A CA 1
ATOM 741 C C . ILE A 1 103 ? 1.587 24.771 11.800 1.00 57.78 103 ILE A C 1
ATOM 743 O O . ILE A 1 103 ? 1.667 23.550 11.933 1.00 57.78 103 ILE A O 1
ATOM 747 N N . ALA A 1 104 ? 1.232 25.322 10.632 1.00 58.03 104 ALA A N 1
ATOM 748 C CA . ALA A 1 104 ? 0.929 24.531 9.436 1.00 58.03 104 ALA A CA 1
ATOM 749 C C . ALA A 1 104 ? 2.140 23.711 8.950 1.00 58.03 104 ALA A C 1
ATOM 751 O O . ALA A 1 104 ? 1.978 22.573 8.509 1.00 58.03 104 ALA A O 1
ATOM 752 N N . LYS A 1 105 ? 3.363 24.243 9.103 1.00 54.50 105 LYS A N 1
ATOM 753 C CA . LYS A 1 105 ? 4.610 23.550 8.730 1.00 54.50 105 LYS A CA 1
ATOM 754 C C . LYS A 1 105 ? 4.928 22.334 9.617 1.00 54.50 105 LYS A C 1
ATOM 756 O O . LYS A 1 105 ? 5.615 21.427 9.161 1.00 54.50 105 LYS A O 1
ATOM 761 N N . HIS A 1 106 ? 4.406 22.295 10.845 1.00 49.88 106 HIS A N 1
ATOM 762 C CA . HIS A 1 106 ? 4.606 21.203 11.809 1.00 49.88 106 HIS A CA 1
ATOM 763 C C . HIS A 1 106 ? 3.421 20.232 11.900 1.00 49.88 106 HIS A C 1
ATOM 765 O O . HIS A 1 106 ? 3.376 19.413 12.813 1.00 49.88 106 HIS A O 1
ATOM 771 N N . ARG A 1 107 ? 2.458 20.278 10.970 1.00 58.84 107 ARG A N 1
ATOM 772 C CA . ARG A 1 107 ? 1.438 19.227 10.853 1.00 58.84 107 ARG A CA 1
ATOM 773 C C . ARG A 1 107 ? 2.059 18.048 10.095 1.00 58.84 107 ARG A C 1
ATOM 775 O O . ARG A 1 107 ? 2.210 18.155 8.875 1.00 58.84 107 ARG A O 1
ATOM 782 N N . PRO A 1 108 ? 2.432 16.933 10.753 1.00 54.91 108 PRO A N 1
ATOM 783 C CA . PRO A 1 108 ? 2.862 15.756 10.017 1.00 54.91 108 PRO A CA 1
ATOM 784 C C . PRO A 1 108 ? 1.698 15.315 9.127 1.00 54.91 108 PRO A C 1
ATOM 786 O O . PRO A 1 108 ? 0.606 15.009 9.611 1.00 54.91 108 PRO A O 1
ATOM 789 N N . LYS A 1 109 ? 1.909 15.318 7.807 1.00 59.62 109 LYS A N 1
ATOM 790 C CA . LYS A 1 109 ? 1.007 14.623 6.889 1.00 59.62 109 LYS A CA 1
ATOM 791 C C . LYS A 1 109 ? 1.019 13.157 7.316 1.00 59.62 109 LYS A C 1
ATOM 793 O O . LYS A 1 109 ? 2.076 12.532 7.297 1.00 59.62 109 LYS A O 1
ATOM 798 N N . LEU A 1 110 ? -0.135 12.648 7.750 1.00 61.31 110 LEU A N 1
ATOM 799 C CA . LEU A 1 110 ? -0.309 11.245 8.131 1.00 61.31 110 LEU A CA 1
ATOM 800 C C . LEU A 1 110 ? 0.268 10.367 7.019 1.00 61.31 110 LEU A C 1
ATOM 802 O O . LEU A 1 110 ? -0.065 10.555 5.844 1.00 61.31 110 LEU A O 1
ATOM 806 N N . THR A 1 111 ? 1.145 9.431 7.377 1.00 75.44 111 THR A N 1
ATOM 807 C CA . THR A 1 111 ? 1.687 8.482 6.403 1.00 75.44 111 THR A CA 1
ATOM 808 C C . THR A 1 111 ? 0.532 7.650 5.827 1.00 75.44 111 THR A C 1
ATOM 810 O O . THR A 1 111 ? -0.473 7.426 6.512 1.00 75.44 111 THR A O 1
ATOM 813 N N . PRO A 1 112 ? 0.612 7.196 4.563 1.00 64.38 112 PRO A N 1
ATOM 814 C CA . PRO A 1 112 ? -0.497 6.495 3.904 1.00 64.38 112 PRO A CA 1
ATOM 815 C C . PRO A 1 112 ? -0.987 5.266 4.690 1.00 64.38 112 PRO A C 1
ATOM 817 O O . PRO A 1 112 ? -2.178 4.966 4.691 1.00 64.38 112 PRO A O 1
ATOM 820 N N . LEU A 1 113 ? -0.098 4.618 5.445 1.00 69.44 113 LEU A N 1
ATOM 821 C CA . LEU A 1 113 ? -0.429 3.508 6.335 1.00 69.44 113 LEU A CA 1
ATOM 822 C C . LEU A 1 113 ? -1.207 3.947 7.590 1.00 69.44 113 LEU A C 1
ATOM 824 O O . LEU A 1 113 ? -2.150 3.281 8.014 1.00 69.44 113 LEU A O 1
ATOM 828 N N . GLN A 1 114 ? -0.858 5.100 8.161 1.00 73.69 114 GLN A N 1
ATOM 829 C CA . GLN A 1 114 ? -1.530 5.659 9.334 1.00 73.69 114 GLN A CA 1
ATOM 830 C C . GLN A 1 114 ? -2.971 6.083 9.016 1.00 73.69 114 GLN A C 1
ATOM 832 O O . GLN A 1 114 ? -3.847 6.003 9.873 1.00 73.69 114 GLN A O 1
ATOM 837 N N . ARG A 1 115 ? -3.247 6.461 7.760 1.00 77.94 115 ARG A N 1
ATOM 838 C CA . ARG A 1 115 ? -4.605 6.775 7.290 1.00 77.94 115 ARG A CA 1
ATOM 839 C C . ARG A 1 115 ? -5.506 5.539 7.226 1.00 77.94 115 ARG A C 1
ATOM 841 O O . ARG A 1 115 ? -6.663 5.624 7.628 1.00 77.94 115 ARG A O 1
ATOM 848 N N . ALA A 1 116 ? -4.975 4.410 6.757 1.00 78.31 116 ALA A N 1
ATOM 849 C CA . ALA A 1 116 ? -5.707 3.144 6.719 1.00 78.31 116 ALA A CA 1
ATOM 850 C C . ALA A 1 116 ? -6.001 2.611 8.135 1.00 78.31 116 ALA A C 1
ATOM 852 O O . ALA A 1 116 ? -7.101 2.128 8.403 1.00 78.31 116 ALA A O 1
ATOM 853 N N . LEU A 1 117 ? -5.063 2.776 9.074 1.00 74.81 117 LEU A N 1
ATOM 854 C CA . LEU A 1 117 ? -5.292 2.428 10.480 1.00 74.81 117 LEU A CA 1
ATOM 855 C C . LEU A 1 117 ? -6.356 3.302 11.138 1.00 74.81 117 LEU A C 1
ATOM 857 O O . LEU A 1 117 ? -7.261 2.787 11.792 1.00 74.81 117 LEU A O 1
ATOM 861 N N . HIS A 1 118 ? -6.295 4.610 10.894 1.00 77.31 118 HIS A N 1
ATOM 862 C CA . HIS A 1 118 ? -7.266 5.556 11.432 1.00 77.31 118 HIS A CA 1
ATOM 863 C C . HIS A 1 118 ? -8.700 5.246 10.969 1.00 77.31 118 HIS A C 1
ATOM 865 O O . HIS A 1 118 ? -9.647 5.425 11.731 1.00 77.31 118 HIS A O 1
ATOM 871 N N . SER A 1 119 ? -8.887 4.722 9.750 1.00 82.00 119 SER A N 1
ATOM 872 C CA . SER A 1 119 ? -10.218 4.282 9.305 1.00 82.00 119 SER A CA 1
ATOM 873 C C . SER A 1 119 ? -10.743 3.055 10.056 1.00 82.00 119 SER A C 1
ATOM 875 O O . SER A 1 119 ? -11.943 2.978 10.310 1.00 82.00 119 SER A O 1
ATOM 877 N N . ILE A 1 120 ? -9.874 2.123 10.456 1.00 85.88 120 ILE A N 1
ATOM 878 C CA . ILE A 1 120 ? -10.280 0.930 11.218 1.00 85.88 120 ILE A CA 1
ATOM 879 C C . ILE A 1 120 ? -10.668 1.328 12.647 1.00 85.88 120 ILE A C 1
ATOM 881 O O . ILE A 1 120 ? -11.699 0.886 13.158 1.00 85.88 120 ILE A O 1
ATOM 885 N N . GLU A 1 121 ? -9.882 2.213 13.264 1.00 83.00 121 GLU A N 1
ATOM 886 C CA . GLU A 1 121 ? -10.173 2.764 14.592 1.00 83.00 121 GLU A CA 1
ATOM 887 C C . GLU A 1 121 ? -11.481 3.563 14.606 1.00 83.00 121 GLU A C 1
ATOM 889 O O . GLU A 1 121 ? -12.285 3.411 15.526 1.00 83.00 121 GLU A O 1
ATOM 894 N N . TYR A 1 122 ? -11.741 4.351 13.560 1.00 86.00 122 TYR A N 1
ATOM 895 C CA . TYR A 1 122 ? -12.972 5.131 13.440 1.00 86.00 122 TYR A CA 1
ATOM 896 C C . TYR A 1 122 ? -14.225 4.249 13.352 1.00 86.00 122 TYR A C 1
ATOM 898 O O . TYR A 1 122 ? -15.203 4.487 14.062 1.00 86.00 122 TYR A O 1
ATOM 906 N N . VAL A 1 123 ? -14.198 3.206 12.516 1.00 89.00 123 VAL A N 1
ATOM 907 C CA . VAL A 1 123 ? -15.357 2.318 12.326 1.00 89.00 123 VAL A CA 1
ATOM 908 C C . VAL A 1 123 ? -15.658 1.524 13.598 1.00 89.00 123 VAL A C 1
ATOM 910 O O . VAL A 1 123 ? -16.812 1.458 14.023 1.00 89.00 123 VAL A O 1
ATOM 913 N N . MET A 1 124 ? -14.631 0.973 14.250 1.00 86.31 124 MET A N 1
ATOM 914 C CA . MET A 1 124 ? -14.805 0.231 15.505 1.00 86.31 124 MET A CA 1
ATOM 915 C C . MET A 1 124 ? -15.252 1.145 16.654 1.00 86.31 124 MET A C 1
ATOM 917 O O . MET A 1 124 ? -16.111 0.762 17.450 1.00 86.31 124 MET A O 1
ATOM 921 N N . GLY A 1 125 ? -14.737 2.378 16.708 1.00 88.62 125 GLY A N 1
ATOM 922 C CA . GLY A 1 125 ? -15.158 3.384 17.683 1.00 88.62 125 GLY A CA 1
ATOM 923 C C . GLY A 1 125 ? -16.631 3.774 17.539 1.00 88.62 125 GLY A C 1
ATOM 924 O O . GLY A 1 125 ? -17.338 3.876 18.542 1.00 88.62 125 GLY A O 1
ATOM 925 N N . LEU A 1 126 ? -17.126 3.920 16.306 1.00 87.88 126 LEU A N 1
ATOM 926 C CA . LEU A 1 126 ? -18.535 4.234 16.052 1.00 87.88 126 LEU A CA 1
ATOM 927 C C . LEU A 1 126 ? -19.471 3.123 16.556 1.00 87.88 126 LEU A C 1
ATOM 929 O O . LEU A 1 126 ? -20.483 3.409 17.197 1.00 87.88 126 LEU A O 1
ATOM 933 N N . ILE A 1 127 ? -19.108 1.857 16.319 1.00 91.50 127 ILE A N 1
ATOM 934 C CA . ILE A 1 127 ? -19.865 0.696 16.813 1.00 91.50 127 ILE A CA 1
ATOM 935 C C . ILE A 1 127 ? -19.865 0.670 18.350 1.00 91.50 127 ILE A C 1
ATOM 937 O O . ILE A 1 127 ? -20.919 0.475 18.958 1.00 91.50 127 ILE A O 1
ATOM 941 N N . ALA A 1 128 ? -18.715 0.921 18.986 1.00 88.75 128 ALA A N 1
ATOM 942 C CA . ALA A 1 128 ? -18.593 0.951 20.446 1.00 88.75 128 ALA A CA 1
ATOM 943 C C . ALA A 1 128 ? -19.493 2.019 21.092 1.00 88.75 128 ALA A C 1
ATOM 945 O O . ALA A 1 128 ? -20.162 1.742 22.090 1.00 88.75 128 ALA A O 1
ATOM 946 N N . VAL A 1 129 ? -19.565 3.215 20.499 1.00 90.44 129 VAL A N 1
ATOM 947 C CA . VAL A 1 129 ? -20.474 4.281 20.953 1.00 90.44 129 VAL A CA 1
ATOM 948 C C . VAL A 1 129 ? -21.938 3.857 20.802 1.00 90.44 129 VAL A C 1
ATOM 950 O O . VAL A 1 129 ? -22.727 4.064 21.725 1.00 90.44 129 VAL A O 1
ATOM 953 N N . GLY A 1 130 ? -22.303 3.211 19.690 1.00 92.81 130 GLY A N 1
ATOM 954 C CA . GLY A 1 130 ? -23.658 2.690 19.481 1.00 92.81 130 GLY A CA 1
ATOM 955 C C . GLY A 1 130 ? -24.079 1.677 20.553 1.00 92.81 130 GLY A C 1
ATOM 956 O O . GLY A 1 130 ? -25.168 1.789 21.118 1.00 92.81 130 GLY A O 1
ATOM 957 N N . VAL A 1 131 ? -23.194 0.735 20.896 1.00 90.94 131 VAL A N 1
ATOM 958 C CA . VAL A 1 131 ? -23.440 -0.245 21.969 1.00 90.94 131 VAL A CA 1
ATOM 959 C C . VAL A 1 131 ? -23.535 0.436 23.337 1.00 90.94 131 VAL A C 1
ATOM 961 O O . VAL A 1 131 ? -24.415 0.091 24.122 1.00 90.94 131 VAL A O 1
ATOM 964 N N . ALA A 1 132 ? -22.685 1.426 23.622 1.00 89.69 132 ALA A N 1
ATOM 965 C CA . ALA A 1 132 ? -22.719 2.159 24.889 1.00 89.69 132 ALA A CA 1
ATOM 966 C C . ALA A 1 132 ? -24.055 2.890 25.104 1.00 89.69 132 ALA A C 1
ATOM 968 O O . ALA A 1 132 ? -24.643 2.799 26.183 1.00 89.69 132 ALA A O 1
ATOM 969 N N . ILE A 1 133 ? -24.566 3.557 24.063 1.00 91.56 133 ILE A N 1
ATOM 970 C CA . ILE A 1 133 ? -25.879 4.219 24.092 1.00 91.56 133 ILE A CA 1
ATOM 971 C C . ILE A 1 133 ? -26.993 3.186 24.283 1.00 91.56 133 ILE A C 1
ATOM 973 O O . ILE A 1 133 ? -27.894 3.397 25.093 1.00 91.56 133 ILE A O 1
ATOM 977 N N . LEU A 1 134 ? -26.919 2.047 23.590 1.00 91.19 134 LEU A N 1
ATOM 978 C CA . LEU A 1 134 ? -27.911 0.980 23.716 1.00 91.19 134 LEU A CA 1
ATOM 979 C C . LEU A 1 134 ? -27.964 0.409 25.143 1.00 91.19 134 LEU A C 1
ATOM 981 O O . LEU A 1 134 ? -29.050 0.282 25.708 1.00 91.19 134 LEU A O 1
ATOM 985 N N . VAL A 1 135 ? -26.811 0.125 25.757 1.00 87.56 135 VAL A N 1
ATOM 986 C CA . VAL A 1 135 ? -26.741 -0.334 27.155 1.00 87.56 135 VAL A CA 1
ATOM 987 C C . VAL A 1 135 ? -27.273 0.733 28.112 1.00 87.56 135 VAL A C 1
ATOM 989 O O . VAL A 1 135 ? -28.012 0.399 29.036 1.00 87.56 135 VAL A O 1
ATOM 992 N N . PHE A 1 136 ? -26.954 2.009 27.877 1.00 86.69 136 PHE A N 1
ATOM 993 C CA . PHE A 1 136 ? -27.443 3.114 28.700 1.00 86.69 136 PHE A CA 1
ATOM 994 C C . PHE A 1 136 ? -28.975 3.245 28.655 1.00 86.69 136 PHE A C 1
ATOM 996 O O . PHE A 1 136 ? -29.613 3.333 29.703 1.00 86.69 136 PHE A O 1
ATOM 1003 N N . ILE A 1 137 ? -29.578 3.179 27.462 1.00 89.44 137 ILE A N 1
ATOM 1004 C CA . ILE A 1 137 ? -31.039 3.234 27.283 1.00 89.44 137 ILE A CA 1
ATOM 1005 C C . ILE A 1 137 ? -31.712 2.030 27.954 1.00 89.44 137 ILE A C 1
ATOM 1007 O O . ILE A 1 137 ? -32.688 2.200 28.684 1.00 89.44 137 ILE A O 1
ATOM 1011 N N . VAL A 1 138 ? -31.180 0.816 27.765 1.00 86.44 138 VAL A N 1
ATOM 1012 C CA . VAL A 1 138 ? -31.710 -0.392 28.426 1.00 86.44 138 VAL A CA 1
ATOM 1013 C C . VAL A 1 138 ? -31.588 -0.291 29.950 1.00 86.44 138 VAL A C 1
ATOM 1015 O O . VAL A 1 138 ? -32.514 -0.685 30.661 1.00 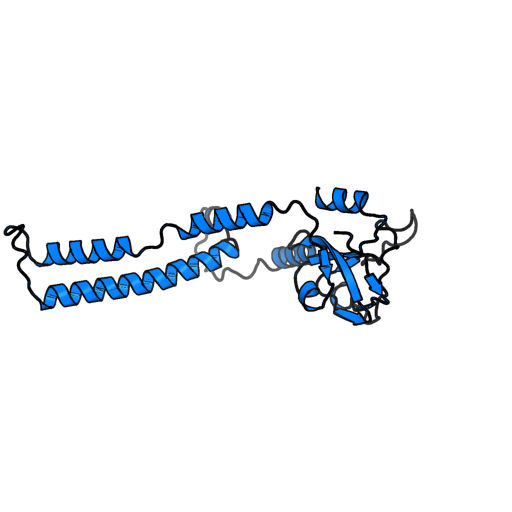86.44 138 VAL A O 1
ATOM 1018 N N . GLY A 1 139 ? -30.480 0.256 30.456 1.00 83.69 139 GLY A N 1
ATOM 1019 C CA . GLY A 1 139 ? -30.265 0.508 31.882 1.00 83.69 139 GLY A CA 1
ATOM 1020 C C . GLY A 1 139 ? -31.261 1.514 32.459 1.00 83.69 139 GLY A C 1
ATOM 1021 O O . GLY A 1 139 ? -31.833 1.265 33.519 1.00 83.69 139 GLY A O 1
ATOM 1022 N N . MET A 1 140 ? -31.542 2.596 31.726 1.00 83.38 140 MET A N 1
ATOM 1023 C CA . MET A 1 140 ? -32.566 3.575 32.100 1.00 83.38 140 MET A CA 1
ATOM 1024 C C . MET A 1 140 ? -33.975 2.974 32.129 1.00 83.38 140 MET A C 1
ATOM 1026 O O . MET A 1 140 ? -34.715 3.230 33.073 1.00 83.38 140 MET A O 1
ATOM 1030 N N . ILE A 1 141 ? -34.346 2.171 31.125 1.00 83.56 141 ILE A N 1
ATOM 1031 C CA . ILE A 1 141 ? -35.688 1.568 31.043 1.00 83.56 141 ILE A CA 1
ATOM 1032 C C . ILE A 1 141 ? -35.895 0.513 32.136 1.00 83.56 141 ILE A C 1
ATOM 1034 O O . ILE A 1 141 ? -36.995 0.393 32.668 1.00 83.56 141 ILE A O 1
ATOM 1038 N N . ARG A 1 142 ? -34.857 -0.261 32.483 1.00 78.88 142 ARG A N 1
ATOM 1039 C CA . ARG A 1 142 ? -34.964 -1.306 33.513 1.00 78.88 142 ARG A CA 1
ATOM 1040 C C . ARG A 1 142 ? -35.045 -0.763 34.936 1.00 78.88 142 ARG A C 1
ATOM 1042 O O . ARG A 1 142 ? -35.517 -1.495 35.794 1.00 78.88 142 ARG A O 1
ATOM 1049 N N . GLY A 1 143 ? -34.599 0.468 35.196 1.00 71.12 143 GLY A N 1
ATOM 1050 C CA . GLY A 1 143 ? -34.746 1.108 36.509 1.00 71.12 143 GLY A CA 1
ATOM 1051 C C . GLY A 1 143 ? -34.177 0.298 37.682 1.00 71.12 143 GLY A C 1
ATOM 1052 O O . GLY A 1 143 ? -34.650 0.445 38.801 1.00 71.12 143 GLY A O 1
ATOM 1053 N N . ASN A 1 144 ? -33.201 -0.586 37.437 1.00 63.28 144 ASN A N 1
ATOM 1054 C CA . ASN A 1 144 ? -32.698 -1.499 38.458 1.00 63.28 144 ASN A CA 1
ATOM 1055 C C . ASN A 1 144 ? -31.924 -0.717 39.530 1.00 63.28 144 ASN A C 1
ATOM 1057 O O . ASN A 1 144 ? -30.840 -0.192 39.259 1.00 63.28 144 ASN A O 1
ATOM 1061 N N . GLU A 1 145 ? -32.466 -0.673 40.746 1.00 56.91 145 GLU A N 1
ATOM 1062 C CA . GLU A 1 145 ? -31.738 -0.286 41.953 1.00 56.91 145 GLU A CA 1
ATOM 1063 C C . GLU A 1 145 ? -30.701 -1.371 42.250 1.00 56.91 145 GLU A C 1
ATOM 1065 O O . GLU A 1 145 ? -31.021 -2.502 42.610 1.00 56.91 145 GLU A O 1
ATOM 1070 N N . ASP A 1 146 ? -29.438 -1.046 41.998 1.00 58.38 146 ASP A N 1
ATOM 1071 C CA . ASP A 1 146 ? -28.321 -1.960 42.187 1.00 58.38 146 ASP A CA 1
ATOM 1072 C C . ASP A 1 146 ? -28.174 -2.270 43.699 1.00 58.38 146 ASP A C 1
ATOM 1074 O O . ASP A 1 146 ? -27.843 -1.362 44.470 1.00 58.38 146 ASP A O 1
ATOM 1078 N N . PRO A 1 147 ? -28.373 -3.520 44.177 1.00 55.72 147 PRO A N 1
ATOM 1079 C CA . PRO A 1 147 ? -28.447 -3.838 45.615 1.00 55.72 147 PRO A CA 1
ATOM 1080 C C . PRO A 1 147 ? -27.136 -3.630 46.392 1.00 55.72 147 PRO A C 1
ATOM 1082 O O . PRO A 1 147 ? -27.090 -3.819 47.605 1.00 55.72 147 PRO A O 1
ATOM 1085 N N . ARG A 1 148 ? -26.035 -3.309 45.697 1.00 56.97 148 ARG A N 1
ATOM 1086 C CA . ARG A 1 148 ? -24.683 -3.200 46.268 1.00 56.97 148 ARG A CA 1
ATOM 1087 C C . ARG A 1 148 ? -24.341 -1.811 46.810 1.00 56.97 148 ARG A C 1
ATOM 1089 O O . ARG A 1 148 ? -23.410 -1.723 47.602 1.00 56.97 148 ARG A O 1
ATOM 1096 N N . HIS A 1 149 ? -25.035 -0.746 46.393 1.00 60.81 149 HIS A N 1
ATOM 1097 C CA . HIS A 1 149 ? -24.769 0.625 46.858 1.00 60.81 149 HIS A CA 1
ATOM 1098 C C . HIS A 1 149 ? -26.049 1.487 46.848 1.00 60.81 149 HIS A C 1
ATOM 1100 O O . HIS A 1 149 ? -26.287 2.189 45.864 1.00 60.81 149 HIS A O 1
ATOM 1106 N N . PRO A 1 150 ? -26.851 1.465 47.929 1.00 61.38 150 PRO A N 1
ATOM 1107 C CA . PRO A 1 150 ? -28.149 2.150 47.996 1.00 61.38 150 PRO A CA 1
ATOM 1108 C C . PRO A 1 150 ? -28.076 3.692 48.001 1.00 61.38 150 PRO A C 1
ATOM 1110 O O . PRO A 1 150 ? -29.054 4.340 47.654 1.00 61.38 150 PRO A O 1
ATOM 1113 N N . ASP A 1 151 ? -26.927 4.299 48.319 1.00 64.19 151 ASP A N 1
ATOM 1114 C CA . ASP A 1 151 ? -26.792 5.764 48.467 1.00 64.19 151 ASP A CA 1
ATOM 1115 C C . ASP A 1 151 ? -26.442 6.530 47.169 1.00 64.19 151 ASP A C 1
ATOM 1117 O O . ASP A 1 151 ? -26.105 7.715 47.210 1.00 64.19 151 ASP A O 1
ATOM 1121 N N . ARG A 1 152 ? -26.462 5.883 45.993 1.00 67.94 152 ARG A N 1
ATOM 1122 C CA . ARG A 1 152 ? -26.073 6.514 44.712 1.00 67.94 152 ARG A CA 1
ATOM 1123 C C . ARG A 1 152 ? -27.294 6.696 43.809 1.00 67.94 152 ARG A C 1
ATOM 1125 O O . ARG A 1 152 ? -28.033 5.733 43.626 1.00 67.94 152 ARG A O 1
ATOM 1132 N N . PRO A 1 153 ? -27.489 7.862 43.161 1.00 71.56 153 PRO A N 1
ATOM 1133 C CA . PRO A 1 153 ? -28.601 8.029 42.233 1.00 71.56 153 PRO A CA 1
ATOM 1134 C C . PRO A 1 153 ? -28.446 7.075 41.039 1.00 71.56 153 PRO A C 1
ATOM 1136 O O . PRO A 1 153 ? -27.371 6.997 40.436 1.00 71.56 153 PRO A O 1
ATOM 1139 N N . THR A 1 154 ? -29.537 6.402 40.664 1.00 72.88 154 THR A N 1
ATOM 1140 C CA . THR A 1 154 ? -29.614 5.369 39.608 1.00 72.88 154 THR A CA 1
ATOM 1141 C C . THR A 1 154 ? -29.022 5.824 38.270 1.00 72.88 154 THR A C 1
ATOM 1143 O O . THR A 1 154 ? -28.490 5.027 37.506 1.00 72.88 154 THR A O 1
ATOM 1146 N N . CYS A 1 155 ? -29.045 7.127 37.984 1.00 74.25 155 CYS A N 1
ATOM 1147 C CA . CYS A 1 155 ? -28.432 7.690 36.782 1.00 74.25 155 CYS A CA 1
ATOM 1148 C C . CYS A 1 155 ? -26.897 7.526 36.763 1.00 74.25 155 CYS A C 1
ATOM 1150 O O . CYS A 1 155 ? -26.328 7.132 35.746 1.00 74.25 155 CYS A O 1
ATOM 1152 N N . LEU A 1 156 ? -26.207 7.761 37.887 1.00 77.00 156 LEU A N 1
ATOM 1153 C CA . LEU A 1 156 ? -24.739 7.710 37.940 1.00 77.00 156 LEU A CA 1
ATOM 1154 C C . LEU A 1 156 ? -24.191 6.285 37.796 1.00 77.00 156 LEU A C 1
ATOM 1156 O O . LEU A 1 156 ? -23.144 6.095 37.175 1.00 77.00 156 LEU A O 1
ATOM 1160 N N . THR A 1 157 ? -24.886 5.278 38.332 1.00 79.25 157 THR A N 1
ATOM 1161 C CA . THR A 1 157 ? -24.472 3.870 38.208 1.00 79.25 157 THR A CA 1
ATOM 1162 C C . THR A 1 157 ? -24.592 3.379 36.767 1.00 79.25 157 THR A C 1
ATOM 1164 O O . THR A 1 157 ? -23.662 2.751 36.256 1.00 79.25 157 THR A O 1
ATOM 1167 N N . MET A 1 158 ? -25.671 3.752 36.074 1.00 79.69 158 MET A N 1
ATOM 1168 C CA . MET A 1 158 ? -25.876 3.398 34.666 1.00 79.69 158 MET A CA 1
ATOM 1169 C C . MET A 1 158 ? -24.874 4.099 33.738 1.00 79.69 158 MET A C 1
ATOM 1171 O O . MET A 1 158 ? -24.366 3.468 32.809 1.00 79.69 158 MET A O 1
ATOM 1175 N N . ILE A 1 159 ? -24.515 5.361 34.015 1.00 82.50 159 ILE A N 1
ATOM 1176 C CA . ILE A 1 159 ? -23.457 6.071 33.270 1.00 82.50 159 ILE A CA 1
ATOM 1177 C C . ILE A 1 159 ? -22.106 5.362 33.437 1.00 82.50 159 ILE A C 1
ATOM 1179 O O . ILE A 1 159 ? -21.425 5.099 32.446 1.00 82.50 159 ILE A O 1
ATOM 1183 N N . MET A 1 160 ? -21.716 5.013 34.667 1.00 84.62 160 MET A N 1
ATOM 1184 C CA . MET A 1 160 ? -20.434 4.341 34.927 1.00 84.62 160 MET A CA 1
ATOM 1185 C C . MET A 1 160 ? -20.351 2.967 34.251 1.00 84.62 160 MET A C 1
ATOM 1187 O O . MET A 1 160 ? -19.316 2.625 33.674 1.00 84.62 160 MET A O 1
ATOM 1191 N N . ALA A 1 161 ? -21.447 2.202 34.268 1.00 84.12 161 ALA A N 1
ATOM 1192 C CA . ALA A 1 161 ? -21.530 0.919 33.574 1.00 84.12 161 ALA A CA 1
ATOM 1193 C C . ALA A 1 161 ? -21.394 1.084 32.049 1.00 84.12 161 ALA A C 1
ATOM 1195 O O . ALA A 1 161 ? -20.600 0.378 31.423 1.00 84.12 161 ALA A O 1
ATOM 1196 N N . ALA A 1 162 ? -22.098 2.052 31.453 1.00 85.50 162 ALA A N 1
ATOM 1197 C CA . ALA A 1 162 ? -22.024 2.325 30.017 1.00 85.50 162 ALA A CA 1
ATOM 1198 C C . ALA A 1 162 ? -20.614 2.765 29.576 1.00 85.50 162 ALA A C 1
ATOM 1200 O O . ALA A 1 162 ? -20.082 2.247 28.591 1.00 85.50 162 ALA A O 1
ATOM 1201 N N . VAL A 1 163 ? -19.972 3.664 30.333 1.00 89.12 163 VAL A N 1
ATOM 1202 C CA . VAL A 1 163 ? -18.601 4.125 30.050 1.00 89.12 163 VAL A CA 1
ATOM 1203 C C . VAL A 1 163 ? -17.590 2.984 30.201 1.00 89.12 163 VAL A C 1
ATOM 1205 O O . VAL A 1 163 ? -16.679 2.866 29.383 1.00 89.12 163 VAL A O 1
ATOM 1208 N N . SER A 1 164 ? -17.763 2.106 31.194 1.00 89.75 164 SER A N 1
ATOM 1209 C CA . SER A 1 164 ? -16.882 0.949 31.400 1.00 89.75 164 SER A CA 1
ATOM 1210 C C . SER A 1 164 ? -16.903 -0.015 30.206 1.00 89.75 164 SER A C 1
ATOM 1212 O O . SER A 1 164 ? -15.841 -0.396 29.704 1.00 89.75 164 SER A O 1
ATOM 1214 N N . VAL A 1 165 ? -18.093 -0.336 29.686 1.00 88.06 165 VAL A N 1
ATOM 1215 C CA . VAL A 1 165 ? -18.242 -1.179 28.486 1.00 88.06 165 VAL A CA 1
ATOM 1216 C C . VAL A 1 165 ? -17.648 -0.489 27.253 1.00 88.06 165 VAL A C 1
ATOM 1218 O O . VAL A 1 165 ? -16.922 -1.124 26.487 1.00 88.06 165 VAL A O 1
ATOM 1221 N N . ALA A 1 166 ? -17.884 0.816 27.088 1.00 87.44 166 ALA A N 1
ATOM 1222 C CA . ALA A 1 166 ? -17.356 1.588 25.963 1.00 87.44 166 ALA A CA 1
ATOM 1223 C C . ALA A 1 166 ? -15.817 1.595 25.922 1.00 87.44 166 ALA A C 1
ATOM 1225 O O . ALA A 1 166 ? -15.218 1.327 24.880 1.00 87.44 166 ALA A O 1
ATOM 1226 N N . VAL A 1 167 ? -15.160 1.853 27.061 1.00 88.38 167 VAL A N 1
ATOM 1227 C CA . VAL A 1 167 ? -13.689 1.914 27.158 1.00 88.38 167 VAL A CA 1
ATOM 1228 C C . VAL A 1 167 ? -13.038 0.550 26.902 1.00 88.38 167 VAL A C 1
ATOM 1230 O O . VAL A 1 167 ? -11.919 0.497 26.382 1.00 88.38 167 VAL A O 1
ATOM 1233 N N . SER A 1 168 ? -13.728 -0.549 27.227 1.00 86.94 168 SER A N 1
ATOM 1234 C CA . SER A 1 168 ? -13.250 -1.911 26.954 1.00 86.94 168 SER A CA 1
ATOM 1235 C C . SER A 1 168 ? -13.269 -2.275 25.465 1.00 86.94 168 SER A C 1
ATOM 1237 O O . SER A 1 168 ? -12.516 -3.154 25.055 1.00 86.94 168 SER A O 1
ATOM 1239 N N . ALA A 1 169 ? -14.112 -1.628 24.658 1.00 83.44 169 ALA A N 1
ATOM 1240 C CA . ALA A 1 169 ? -14.263 -1.937 23.236 1.00 83.44 169 ALA A CA 1
ATOM 1241 C C . ALA A 1 169 ? -13.259 -1.190 22.333 1.00 83.44 169 ALA A C 1
ATOM 1243 O O . ALA A 1 169 ? -13.146 -1.501 21.149 1.00 83.44 169 ALA A O 1
ATOM 1244 N N . VAL A 1 170 ? -12.513 -0.215 22.870 1.00 84.62 170 VAL A N 1
ATOM 1245 C CA . VAL A 1 170 ? -11.530 0.565 22.101 1.00 84.62 170 VAL A CA 1
ATOM 1246 C C . VAL A 1 170 ? -10.311 -0.305 21.753 1.00 84.62 170 VAL A C 1
ATOM 1248 O O . VAL A 1 170 ? -9.640 -0.805 22.663 1.00 84.62 170 VAL A O 1
ATOM 1251 N N . PRO A 1 171 ? -9.951 -0.459 20.464 1.00 75.50 171 PRO A N 1
ATOM 1252 C CA . PRO A 1 171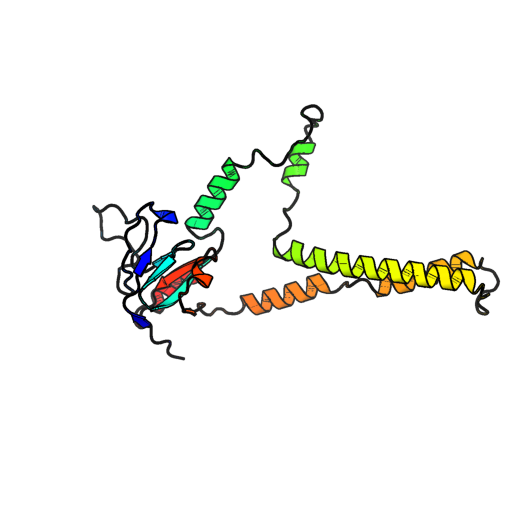 ? -8.834 -1.299 20.043 1.00 75.50 171 PRO A CA 1
ATOM 1253 C C . PRO A 1 171 ? -7.483 -0.601 20.284 1.00 75.50 171 PRO A C 1
ATOM 1255 O O . PRO A 1 171 ? -6.873 -0.039 19.380 1.00 75.50 171 PRO A O 1
ATOM 1258 N N . LYS A 1 172 ? -6.976 -0.670 21.520 1.00 79.75 172 LYS A N 1
ATOM 1259 C CA . LYS A 1 172 ? -5.714 -0.027 21.953 1.00 79.75 172 LYS A CA 1
ATOM 1260 C C . LYS A 1 172 ? -4.438 -0.628 21.332 1.00 79.75 172 LYS A C 1
ATOM 1262 O O . LYS A 1 172 ? -3.357 -0.078 21.511 1.00 79.75 172 LYS A O 1
ATOM 1267 N N . GLY A 1 173 ? -4.543 -1.763 20.637 1.00 75.31 173 GLY A N 1
ATOM 1268 C CA . GLY A 1 173 ? -3.398 -2.533 20.129 1.00 75.31 173 GLY A CA 1
ATOM 1269 C C . GLY A 1 173 ? -3.060 -2.341 18.647 1.00 75.31 173 GLY A C 1
ATOM 1270 O O . GLY A 1 173 ? -2.002 -2.795 18.214 1.00 75.31 173 GLY A O 1
ATOM 1271 N N . LEU A 1 174 ? -3.915 -1.679 17.859 1.00 79.44 174 LEU A N 1
ATOM 1272 C CA . LEU A 1 174 ? -3.740 -1.558 16.403 1.00 79.44 174 LEU A CA 1
ATOM 1273 C C . LEU A 1 174 ? -2.394 -0.939 15.966 1.00 79.44 174 LEU A C 1
ATOM 1275 O O . LEU A 1 174 ? -1.739 -1.533 15.104 1.00 79.44 174 LEU A O 1
ATOM 1279 N N . PRO A 1 175 ? -1.902 0.167 16.562 1.00 74.69 175 PRO A N 1
ATOM 1280 C CA . PRO A 1 175 ? -0.608 0.732 16.169 1.00 74.69 175 PRO A CA 1
ATOM 1281 C C . PRO A 1 175 ? 0.588 -0.161 16.549 1.00 74.69 175 PRO A C 1
ATOM 1283 O O . PRO A 1 175 ? 1.603 -0.173 15.848 1.00 74.69 175 PRO A O 1
ATOM 1286 N N . MET A 1 176 ? 0.471 -0.956 17.620 1.00 80.31 176 MET A N 1
ATOM 1287 C CA . MET A 1 176 ? 1.527 -1.882 18.042 1.00 80.31 176 MET A CA 1
ATOM 1288 C C . MET A 1 176 ? 1.664 -3.050 17.056 1.00 80.31 176 MET A C 1
ATOM 1290 O O . MET A 1 176 ? 2.768 -3.351 16.606 1.00 80.31 176 MET A O 1
ATOM 1294 N N . VAL A 1 177 ? 0.539 -3.661 16.665 1.00 79.88 177 VAL A N 1
ATOM 1295 C CA . VAL A 1 177 ? 0.519 -4.787 15.717 1.00 79.88 177 VAL A CA 1
ATOM 1296 C C . VAL A 1 177 ? 1.086 -4.371 14.362 1.00 79.88 177 VAL A C 1
ATOM 1298 O O . VAL A 1 177 ? 1.908 -5.091 13.798 1.00 79.88 177 VAL A O 1
ATOM 1301 N N . VAL A 1 178 ? 0.731 -3.184 13.863 1.00 77.19 178 VAL A N 1
ATOM 1302 C CA . VAL A 1 178 ? 1.280 -2.700 12.589 1.00 77.19 178 VAL A CA 1
ATOM 1303 C C . VAL A 1 178 ? 2.784 -2.472 12.660 1.00 77.19 178 VAL A C 1
ATOM 1305 O O . VAL A 1 178 ? 3.486 -2.831 11.721 1.00 77.19 178 VAL A O 1
ATOM 1308 N N . THR A 1 179 ? 3.302 -1.959 13.775 1.00 80.25 179 THR A N 1
ATOM 1309 C CA . THR A 1 179 ? 4.752 -1.787 13.955 1.00 80.25 179 THR A CA 1
ATOM 1310 C C . THR A 1 179 ? 5.488 -3.131 13.908 1.00 80.25 179 THR A C 1
ATOM 1312 O O . THR A 1 179 ? 6.529 -3.242 13.262 1.00 80.25 179 THR A O 1
ATOM 1315 N N . ILE A 1 180 ? 4.919 -4.175 14.519 1.00 83.06 180 ILE A N 1
ATOM 1316 C CA . ILE A 1 180 ? 5.479 -5.537 14.505 1.00 83.06 180 ILE A CA 1
ATOM 1317 C C . ILE A 1 180 ? 5.437 -6.136 13.090 1.00 83.06 180 ILE A C 1
ATOM 1319 O O . ILE A 1 180 ? 6.440 -6.670 12.617 1.00 83.06 180 ILE A O 1
ATOM 1323 N N . CYS A 1 181 ? 4.310 -6.012 12.381 1.00 74.62 181 CYS A N 1
ATOM 1324 C CA . CYS A 1 181 ? 4.182 -6.501 11.006 1.00 74.62 181 CYS A CA 1
ATOM 1325 C C . CYS A 1 181 ? 5.133 -5.779 10.041 1.00 74.62 181 CYS A C 1
ATOM 1327 O O . CYS A 1 181 ? 5.770 -6.430 9.215 1.00 74.62 181 CYS A O 1
ATOM 1329 N N . LEU A 1 182 ? 5.267 -4.454 10.163 1.00 75.69 182 LEU A N 1
ATOM 1330 C CA . LEU A 1 182 ? 6.224 -3.674 9.376 1.00 75.69 182 LEU A CA 1
ATOM 1331 C C . LEU A 1 182 ? 7.663 -4.095 9.675 1.00 75.69 182 LEU A C 1
ATOM 1333 O O . LEU A 1 182 ? 8.426 -4.339 8.746 1.00 75.69 182 LEU A O 1
ATOM 1337 N N . SER A 1 183 ? 8.023 -4.239 10.953 1.00 69.00 183 SER A N 1
ATOM 1338 C CA . SER A 1 183 ? 9.361 -4.685 11.355 1.00 69.00 183 SER A CA 1
ATOM 1339 C C . SER A 1 183 ? 9.694 -6.068 10.787 1.00 69.00 183 SER A C 1
ATOM 1341 O O . SER A 1 183 ? 10.792 -6.264 10.268 1.00 69.00 183 SER A O 1
ATOM 1343 N N . SER A 1 184 ? 8.737 -7.000 10.801 1.00 64.81 184 SER A N 1
ATOM 1344 C CA . SER A 1 184 ? 8.920 -8.336 10.226 1.00 64.81 184 SER A CA 1
ATOM 1345 C C . SER A 1 184 ? 9.008 -8.317 8.694 1.00 64.81 184 SER A C 1
ATOM 1347 O O . SER A 1 184 ? 9.816 -9.053 8.130 1.00 64.81 184 SER A O 1
ATOM 1349 N N . GLY A 1 185 ? 8.236 -7.460 8.017 1.00 58.19 185 GLY A N 1
ATOM 1350 C CA . GLY A 1 185 ? 8.265 -7.324 6.556 1.00 58.19 185 GLY A CA 1
ATOM 1351 C C . GLY A 1 185 ? 9.536 -6.657 6.022 1.00 58.19 185 GLY A C 1
ATOM 1352 O O . GLY A 1 185 ? 9.994 -6.995 4.934 1.00 58.19 185 GLY A O 1
ATOM 1353 N N . MET A 1 186 ? 10.134 -5.750 6.798 1.00 59.59 186 MET A N 1
ATOM 1354 C CA . MET A 1 186 ? 11.375 -5.052 6.438 1.00 59.59 186 MET A CA 1
ATOM 1355 C C . MET A 1 186 ? 12.642 -5.868 6.735 1.00 59.59 186 MET A C 1
ATOM 1357 O O . MET A 1 186 ? 13.714 -5.509 6.264 1.00 59.59 186 MET A O 1
ATOM 1361 N N . HIS A 1 187 ? 12.534 -6.976 7.478 1.00 48.16 187 HIS A N 1
ATOM 1362 C CA . HIS A 1 187 ? 13.664 -7.859 7.805 1.00 48.16 187 HIS A CA 1
ATOM 1363 C C . HIS A 1 187 ? 14.027 -8.854 6.687 1.00 48.16 187 HIS A C 1
ATOM 1365 O O . HIS A 1 187 ? 14.888 -9.718 6.862 1.00 48.16 187 HIS A O 1
ATOM 1371 N N . ALA A 1 188 ? 13.374 -8.765 5.527 1.00 53.00 188 ALA A N 1
ATOM 1372 C CA . ALA A 1 188 ? 13.749 -9.532 4.351 1.00 53.00 188 ALA A CA 1
ATOM 1373 C C . ALA A 1 188 ? 14.858 -8.794 3.590 1.00 53.00 188 ALA A C 1
ATOM 1375 O O . ALA A 1 188 ? 14.607 -8.158 2.572 1.00 53.00 188 ALA A O 1
ATOM 1376 N N . ASP A 1 189 ? 16.092 -8.931 4.073 1.00 52.84 189 ASP A N 1
ATOM 1377 C CA . ASP A 1 189 ? 17.345 -8.496 3.431 1.00 52.84 189 ASP A CA 1
ATOM 1378 C C . ASP A 1 189 ? 17.665 -9.370 2.192 1.00 52.84 189 ASP A C 1
ATOM 1380 O O . ASP A 1 189 ? 18.736 -9.956 2.022 1.00 52.84 189 ASP A O 1
ATOM 1384 N N . LYS A 1 190 ? 16.646 -9.595 1.358 1.00 54.94 190 LYS A N 1
ATOM 1385 C CA . LYS A 1 190 ? 16.695 -10.412 0.149 1.00 54.94 190 LYS A CA 1
ATOM 1386 C C . LYS A 1 190 ? 16.167 -9.564 -1.000 1.00 54.94 190 LYS A C 1
ATOM 1388 O O . LYS A 1 190 ? 15.053 -9.050 -0.888 1.00 54.94 190 LYS A O 1
ATOM 1393 N N . PRO A 1 191 ? 16.912 -9.453 -2.113 1.00 60.78 191 PRO A N 1
ATOM 1394 C CA . PRO A 1 191 ? 16.439 -8.716 -3.273 1.00 60.78 191 PRO A CA 1
ATOM 1395 C C . PRO A 1 191 ? 15.074 -9.256 -3.708 1.00 60.78 191 PRO A C 1
ATOM 1397 O O . PRO A 1 191 ? 14.889 -10.466 -3.880 1.00 60.78 191 PRO A O 1
ATOM 1400 N N . LEU A 1 192 ? 14.098 -8.354 -3.835 1.00 65.69 192 LEU A N 1
ATOM 1401 C CA . LEU A 1 192 ? 12.737 -8.705 -4.213 1.00 65.69 192 LEU A CA 1
ATOM 1402 C C . LEU A 1 192 ? 12.722 -9.031 -5.713 1.00 65.69 192 LEU A C 1
ATOM 1404 O O . LEU A 1 192 ? 12.687 -8.138 -6.561 1.00 65.69 192 LEU A O 1
ATOM 1408 N N . TYR A 1 193 ? 12.792 -10.322 -6.037 1.00 72.69 193 TYR A N 1
ATOM 1409 C CA . TYR A 1 193 ? 12.666 -10.805 -7.409 1.00 72.69 193 TYR A CA 1
ATOM 1410 C C . TYR A 1 193 ? 11.194 -10.849 -7.798 1.00 72.69 193 TYR A C 1
ATOM 1412 O O . TYR A 1 193 ? 10.418 -11.624 -7.235 1.00 72.69 193 TYR A O 1
ATOM 1420 N N . LEU A 1 194 ? 10.817 -10.062 -8.797 1.00 74.38 194 LEU A N 1
ATOM 1421 C CA . LEU A 1 194 ? 9.465 -10.060 -9.340 1.00 74.38 194 LEU A CA 1
ATOM 1422 C C . LEU A 1 194 ? 9.496 -10.432 -10.822 1.00 74.38 194 LEU A C 1
ATOM 1424 O O . LEU A 1 194 ? 10.464 -10.182 -11.546 1.00 74.38 194 LEU A O 1
ATOM 1428 N N . THR A 1 195 ? 8.416 -11.067 -11.273 1.00 79.56 195 THR A N 1
ATOM 1429 C CA . THR A 1 195 ? 8.161 -11.208 -12.709 1.00 79.56 195 THR A CA 1
ATOM 1430 C C . THR A 1 195 ? 7.615 -9.875 -13.195 1.00 79.56 195 THR A C 1
ATOM 1432 O O . THR A 1 195 ? 6.703 -9.323 -12.583 1.00 79.56 195 THR A O 1
ATOM 1435 N N . ILE A 1 196 ? 8.218 -9.334 -14.247 1.00 82.44 196 ILE A N 1
ATOM 1436 C CA . ILE A 1 196 ? 7.829 -8.044 -14.804 1.00 82.44 196 ILE A CA 1
ATOM 1437 C C . ILE A 1 196 ? 6.491 -8.243 -15.515 1.00 82.44 196 ILE A C 1
ATOM 1439 O O . ILE A 1 196 ? 6.344 -9.106 -16.377 1.00 82.44 196 ILE A O 1
ATOM 1443 N N . SER A 1 197 ? 5.489 -7.493 -15.073 1.00 82.81 197 SER A N 1
ATOM 1444 C CA . SER A 1 197 ? 4.118 -7.510 -15.584 1.00 82.81 197 SER A CA 1
ATOM 1445 C C . SER A 1 197 ? 3.565 -6.091 -15.504 1.00 82.81 197 SER A C 1
ATOM 1447 O O . SER A 1 197 ? 4.009 -5.317 -14.653 1.00 82.81 197 SER A O 1
ATOM 1449 N N . ASP A 1 198 ? 2.587 -5.748 -16.342 1.00 79.06 198 ASP A N 1
ATOM 1450 C CA . ASP A 1 198 ? 2.025 -4.389 -16.372 1.00 79.06 198 ASP A CA 1
ATOM 1451 C C . ASP A 1 198 ? 1.482 -3.946 -15.008 1.00 79.06 198 ASP A C 1
ATOM 1453 O O . ASP A 1 198 ? 1.663 -2.801 -14.604 1.00 79.06 198 ASP A O 1
ATOM 1457 N N . SER A 1 199 ? 0.906 -4.875 -14.238 1.00 75.19 199 SER A N 1
ATOM 1458 C CA . SER A 1 199 ? 0.432 -4.624 -12.871 1.00 75.19 199 SER A CA 1
ATOM 1459 C C . SER A 1 199 ? 1.540 -4.182 -11.909 1.00 75.19 199 SER A C 1
ATOM 1461 O O . SER A 1 199 ? 1.290 -3.390 -11.004 1.00 75.19 199 SER A O 1
ATOM 1463 N N . VAL A 1 200 ? 2.772 -4.659 -12.105 1.00 72.88 200 VAL A N 1
ATOM 1464 C CA . VAL A 1 200 ? 3.939 -4.268 -11.299 1.00 72.88 200 VAL A CA 1
ATOM 1465 C C . VAL A 1 200 ? 4.452 -2.895 -11.732 1.00 72.88 200 VAL A C 1
ATOM 1467 O O . VAL A 1 200 ? 4.824 -2.092 -10.881 1.00 72.88 200 VAL A O 1
ATOM 1470 N N . LEU A 1 201 ? 4.429 -2.605 -13.038 1.00 75.50 201 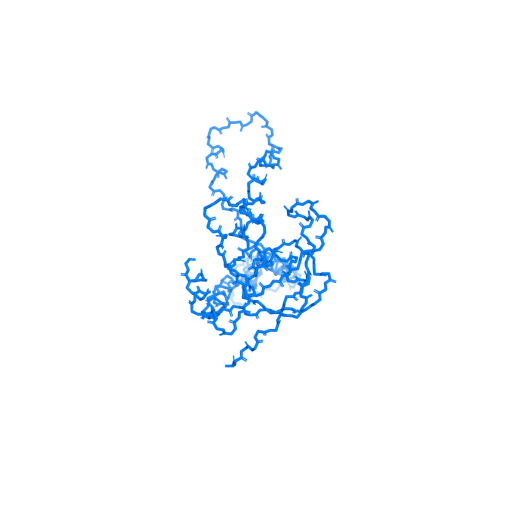LEU A N 1
ATOM 1471 C CA . LEU A 1 201 ? 4.904 -1.339 -13.612 1.00 75.50 201 LEU A CA 1
ATOM 1472 C C . LEU A 1 201 ? 3.932 -0.170 -13.416 1.00 75.50 201 LEU A C 1
ATOM 1474 O O . LEU A 1 201 ? 4.340 0.985 -13.515 1.00 75.50 201 LEU A O 1
ATOM 1478 N N . GLN A 1 202 ? 2.663 -0.447 -13.108 1.00 75.12 202 GLN A N 1
ATOM 1479 C CA . GLN A 1 202 ? 1.720 0.559 -12.608 1.00 75.12 202 GLN A CA 1
ATOM 1480 C C . GLN A 1 202 ? 2.052 1.011 -11.177 1.00 75.12 202 GLN A C 1
ATOM 1482 O O . GLN A 1 202 ? 1.662 2.105 -10.765 1.00 75.12 202 GLN A O 1
ATOM 1487 N N . GLY A 1 203 ? 2.779 0.189 -10.415 1.00 66.38 203 GLY A N 1
ATOM 1488 C CA . GLY A 1 203 ? 3.382 0.605 -9.157 1.00 66.38 203 GLY A CA 1
ATOM 1489 C C . GLY A 1 203 ? 4.583 1.510 -9.418 1.00 66.38 203 GLY A C 1
ATOM 1490 O O . GLY A 1 203 ? 5.344 1.279 -10.351 1.00 66.38 203 GLY A O 1
ATOM 1491 N N . ASN A 1 204 ? 4.784 2.522 -8.568 1.00 72.25 204 ASN A N 1
ATOM 1492 C CA . ASN A 1 204 ? 5.941 3.415 -8.653 1.00 72.25 204 ASN A CA 1
ATOM 1493 C C . ASN A 1 204 ? 7.238 2.678 -8.268 1.00 72.25 204 ASN A C 1
ATOM 1495 O O . ASN A 1 204 ? 7.714 2.782 -7.135 1.00 72.25 204 ASN A O 1
ATOM 1499 N N . VAL A 1 205 ? 7.751 1.861 -9.187 1.00 79.12 205 VAL A N 1
ATOM 1500 C CA . VAL A 1 205 ? 8.837 0.897 -8.989 1.00 79.12 205 VAL A CA 1
ATOM 1501 C C . VAL A 1 205 ? 9.815 0.974 -10.162 1.00 79.12 205 VAL A C 1
ATOM 1503 O O . VAL A 1 205 ? 9.412 1.058 -11.322 1.00 79.12 205 VAL A O 1
ATOM 1506 N N . LEU A 1 206 ? 11.112 0.930 -9.863 1.00 77.44 206 LEU A N 1
ATOM 1507 C CA . LEU A 1 206 ? 12.176 0.744 -10.844 1.00 77.44 206 LEU A CA 1
ATOM 1508 C C . LEU A 1 206 ? 12.713 -0.682 -10.735 1.00 77.44 206 LEU A C 1
ATOM 1510 O O . LEU A 1 206 ? 13.138 -1.115 -9.660 1.00 77.44 206 LEU A O 1
ATOM 1514 N N . VAL A 1 207 ? 12.717 -1.400 -11.855 1.00 80.56 207 VAL A N 1
ATOM 1515 C CA . VAL A 1 207 ? 13.141 -2.801 -11.906 1.00 80.56 207 VAL A CA 1
ATOM 1516 C C . VAL A 1 207 ? 14.366 -2.937 -12.802 1.00 80.56 207 VAL A C 1
ATOM 1518 O O . VAL A 1 207 ? 14.321 -2.582 -13.978 1.00 80.56 207 VAL A O 1
ATOM 1521 N N . ALA A 1 208 ? 15.453 -3.489 -12.272 1.00 80.44 208 ALA A N 1
ATOM 1522 C CA . ALA A 1 208 ? 16.623 -3.862 -13.057 1.00 80.44 208 ALA A CA 1
ATOM 1523 C C . ALA A 1 208 ? 16.495 -5.312 -13.541 1.00 80.44 208 ALA A C 1
ATOM 1525 O O . ALA A 1 208 ? 16.108 -6.210 -12.787 1.00 80.44 208 ALA A O 1
ATOM 1526 N N . LEU A 1 209 ? 16.822 -5.555 -14.808 1.00 77.62 209 LEU A N 1
ATOM 1527 C CA . LEU A 1 209 ? 16.852 -6.898 -15.377 1.00 77.62 209 LEU A CA 1
ATOM 1528 C C . LEU A 1 209 ? 18.068 -7.639 -14.826 1.00 77.62 209 LEU A C 1
ATOM 1530 O O . LEU A 1 209 ? 19.197 -7.176 -14.957 1.00 77.62 209 LEU A O 1
ATOM 1534 N N . CYS A 1 210 ? 17.838 -8.791 -14.201 1.00 64.44 210 CYS A N 1
ATOM 1535 C CA . CYS A 1 210 ? 18.922 -9.573 -13.612 1.00 64.44 210 CYS A CA 1
ATOM 1536 C C . CYS A 1 210 ? 19.622 -10.412 -14.693 1.00 64.44 210 CYS A C 1
ATOM 1538 O O . CYS A 1 210 ? 18.969 -10.890 -15.619 1.00 64.44 210 CYS A O 1
ATOM 1540 N N . HIS A 1 211 ? 20.922 -10.663 -14.544 1.00 62.41 211 HIS A N 1
ATOM 1541 C CA . HIS A 1 211 ? 21.628 -11.775 -15.190 1.00 62.41 211 HIS A CA 1
ATOM 1542 C C . HIS A 1 211 ? 22.230 -12.673 -14.110 1.00 62.41 211 HIS A C 1
ATOM 1544 O O . HIS A 1 211 ? 22.597 -12.164 -13.050 1.00 62.41 211 HIS A O 1
ATOM 1550 N N . ASP A 1 212 ? 22.337 -13.979 -14.366 1.00 53.94 212 ASP A N 1
ATOM 1551 C CA . ASP A 1 212 ? 22.830 -14.948 -13.377 1.00 53.94 212 ASP A CA 1
ATOM 1552 C C . ASP A 1 212 ? 24.283 -14.635 -12.935 1.00 53.94 212 ASP A C 1
ATOM 1554 O O . ASP A 1 212 ? 24.626 -14.865 -11.778 1.00 53.94 212 ASP A O 1
ATOM 1558 N N . ASP A 1 213 ? 25.091 -13.991 -13.793 1.00 48.56 213 ASP A N 1
ATOM 1559 C CA . ASP 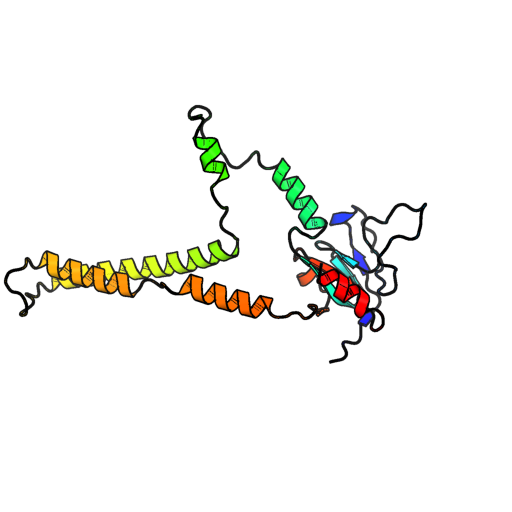A 1 213 ? 26.495 -13.624 -13.509 1.00 48.56 213 ASP A CA 1
ATOM 1560 C C . ASP A 1 213 ? 26.699 -12.251 -12.824 1.00 48.56 213 ASP A C 1
ATOM 1562 O O . ASP A 1 213 ? 27.811 -11.930 -12.411 1.00 48.56 213 ASP A O 1
ATOM 1566 N N . TYR A 1 214 ? 25.654 -11.420 -12.682 1.00 49.03 214 TYR A N 1
ATOM 1567 C CA . TYR A 1 214 ? 25.764 -10.018 -12.212 1.00 49.03 214 TYR A CA 1
ATOM 1568 C C . TYR A 1 214 ? 25.202 -9.795 -10.789 1.00 49.03 214 TYR A C 1
ATOM 1570 O O . TYR A 1 214 ? 24.882 -8.677 -10.382 1.00 49.03 214 TYR A O 1
ATOM 1578 N N . GLN A 1 215 ? 25.073 -10.878 -10.015 1.00 49.97 215 GLN A N 1
ATOM 1579 C CA . GLN A 1 215 ? 24.545 -10.897 -8.643 1.00 49.97 215 GLN A CA 1
ATOM 1580 C C . GLN A 1 215 ? 25.271 -9.972 -7.630 1.00 49.97 215 GLN A C 1
ATOM 1582 O O . GLN A 1 215 ? 24.572 -9.367 -6.812 1.00 49.97 215 GLN A O 1
ATOM 1587 N N . PRO A 1 216 ? 26.615 -9.802 -7.626 1.00 47.69 216 PRO A N 1
ATOM 1588 C CA . PRO A 1 216 ? 27.274 -9.044 -6.555 1.00 47.69 216 PRO A CA 1
ATOM 1589 C C . PRO A 1 216 ? 27.181 -7.512 -6.705 1.00 47.69 216 PRO A C 1
ATOM 1591 O O . PRO A 1 216 ? 27.054 -6.818 -5.698 1.00 47.69 216 PRO A O 1
ATOM 1594 N N . GLU A 1 217 ? 27.184 -6.955 -7.924 1.00 49.09 217 GLU A N 1
ATOM 1595 C CA . GLU A 1 217 ? 27.093 -5.493 -8.128 1.00 49.09 217 GLU A CA 1
ATOM 1596 C C . GLU A 1 217 ? 25.674 -4.944 -7.900 1.00 49.09 217 GLU A C 1
ATOM 1598 O O . GLU A 1 217 ? 25.514 -3.896 -7.275 1.00 49.09 217 GLU A O 1
ATOM 1603 N N . LEU A 1 218 ? 24.637 -5.673 -8.331 1.00 49.75 218 LEU A N 1
ATOM 1604 C CA . LEU A 1 218 ? 23.233 -5.293 -8.110 1.00 49.75 218 LEU A CA 1
ATOM 1605 C C . LEU A 1 218 ? 22.838 -5.354 -6.626 1.00 49.75 218 LEU A C 1
ATOM 1607 O O . LEU A 1 218 ? 22.099 -4.494 -6.151 1.00 49.75 218 LEU A O 1
ATOM 1611 N N . THR A 1 219 ? 23.378 -6.319 -5.876 1.00 49.56 219 THR A N 1
ATOM 1612 C CA . THR A 1 219 ? 23.141 -6.429 -4.425 1.00 49.56 219 THR A CA 1
ATOM 1613 C C . THR A 1 219 ? 23.770 -5.256 -3.663 1.00 49.56 219 THR A C 1
ATOM 1615 O O . THR A 1 219 ? 23.144 -4.704 -2.762 1.00 49.56 219 THR A O 1
ATOM 1618 N N . ASN A 1 220 ? 24.958 -4.795 -4.077 1.00 48.66 220 ASN A N 1
ATOM 1619 C CA . ASN A 1 220 ? 25.596 -3.603 -3.507 1.00 48.66 220 ASN A CA 1
ATOM 1620 C C . ASN A 1 220 ? 24.853 -2.292 -3.835 1.00 48.66 220 ASN A C 1
ATOM 1622 O O . ASN A 1 220 ? 24.960 -1.337 -3.068 1.00 48.66 220 ASN A O 1
ATOM 1626 N N . MET A 1 221 ? 24.093 -2.231 -4.937 1.00 46.38 221 MET A N 1
ATOM 1627 C CA . MET A 1 221 ? 23.232 -1.082 -5.257 1.00 46.38 221 MET A CA 1
ATOM 1628 C C . MET A 1 221 ? 21.964 -1.026 -4.397 1.00 46.38 221 MET A C 1
ATOM 1630 O O . MET A 1 221 ? 21.576 0.061 -3.993 1.00 46.38 221 MET A O 1
ATOM 1634 N N . CYS A 1 222 ? 21.336 -2.166 -4.083 1.00 39.59 222 CYS A N 1
ATOM 1635 C CA . CYS A 1 222 ? 20.161 -2.204 -3.197 1.00 39.59 222 CYS A CA 1
ATOM 1636 C C . CYS A 1 222 ? 20.489 -1.916 -1.719 1.00 39.59 222 CYS A C 1
ATOM 1638 O O . CYS A 1 222 ? 19.581 -1.626 -0.948 1.00 39.59 222 CYS A O 1
ATOM 1640 N N . SER A 1 223 ? 21.762 -2.018 -1.320 1.00 38.28 223 SER A N 1
ATOM 1641 C CA . SER A 1 223 ? 22.231 -1.802 0.057 1.00 38.28 223 SER A CA 1
ATOM 1642 C C . SER A 1 223 ? 22.662 -0.353 0.357 1.00 38.28 223 SER A C 1
ATOM 1644 O O . SER A 1 223 ? 23.123 -0.092 1.473 1.00 38.28 223 SER A O 1
ATOM 1646 N N . ARG A 1 224 ? 22.581 0.574 -0.609 1.00 34.25 224 ARG A N 1
ATOM 1647 C CA . ARG A 1 224 ? 22.949 1.990 -0.431 1.00 34.25 224 ARG A CA 1
ATOM 1648 C C . ARG A 1 224 ? 21.741 2.909 -0.352 1.00 34.25 224 ARG A C 1
ATOM 1650 O O . ARG A 1 224 ? 20.773 2.677 -1.103 1.00 34.25 224 ARG A O 1
#